Protein AF-A0A3D5M4A7-F1 (afdb_monomer_lite)

Structure (mmCIF, N/CA/C/O backbone):
data_AF-A0A3D5M4A7-F1
#
_entry.id   AF-A0A3D5M4A7-F1
#
loop_
_atom_site.group_PDB
_atom_site.id
_atom_site.type_symbol
_atom_site.label_atom_id
_atom_site.label_alt_id
_atom_site.label_comp_id
_atom_site.label_asym_id
_atom_site.label_entity_id
_atom_site.label_seq_id
_atom_site.pdbx_PDB_ins_code
_atom_site.Cartn_x
_atom_site.Cartn_y
_atom_site.Cartn_z
_atom_site.occupancy
_atom_site.B_iso_or_equiv
_atom_site.auth_seq_id
_atom_site.auth_comp_id
_atom_site.auth_asym_id
_atom_site.auth_atom_id
_atom_site.pdbx_PDB_model_num
ATOM 1 N N . GLU A 1 1 ? -25.326 27.721 48.944 1.00 37.56 1 GLU A N 1
ATOM 2 C CA . GLU A 1 1 ? -26.043 28.282 47.788 1.00 37.56 1 GLU A CA 1
ATOM 3 C C . GLU A 1 1 ? -24.970 28.995 46.994 1.00 37.56 1 GLU A C 1
ATOM 5 O O . GLU A 1 1 ? -24.359 29.902 47.543 1.00 37.56 1 GLU A O 1
ATOM 10 N N . GLU A 1 2 ? -24.363 28.229 46.087 1.00 41.62 2 GLU A N 1
ATOM 11 C CA . GLU A 1 2 ? -24.514 28.377 44.617 1.00 41.62 2 GLU A CA 1
ATOM 12 C C . GLU A 1 2 ? -23.327 29.241 44.134 1.00 41.62 2 GLU A C 1
ATOM 14 O O . GLU A 1 2 ? -22.950 30.191 44.806 1.00 41.62 2 GLU A O 1
ATOM 19 N N . ASP A 1 3 ? -22.534 28.892 43.127 1.00 37.53 3 ASP A N 1
ATOM 20 C CA . ASP A 1 3 ? -22.843 28.183 41.893 1.00 37.53 3 ASP A CA 1
ATOM 21 C C . ASP A 1 3 ? -21.655 27.339 41.417 1.00 37.53 3 ASP A C 1
ATOM 23 O O . ASP A 1 3 ? -20.496 27.758 41.489 1.00 37.53 3 ASP A O 1
ATOM 27 N N . GLY A 1 4 ? -21.972 26.154 40.895 1.00 37.75 4 GLY A N 1
ATOM 28 C CA . GLY A 1 4 ? -21.117 25.428 39.967 1.00 37.75 4 GLY A CA 1
ATOM 29 C C . GLY A 1 4 ? -21.407 25.906 38.546 1.00 37.75 4 GLY A C 1
ATOM 30 O O . GLY A 1 4 ? -22.565 26.032 38.156 1.00 37.75 4 GLY A O 1
ATOM 31 N N . HIS A 1 5 ? -20.360 26.181 37.778 1.00 38.72 5 HIS A N 1
ATOM 32 C CA . HIS A 1 5 ? -20.442 26.220 36.323 1.00 38.72 5 HIS A CA 1
ATOM 33 C C . HIS A 1 5 ? -19.870 24.907 35.803 1.00 38.72 5 HIS A C 1
ATOM 35 O O . HIS A 1 5 ? -18.670 24.655 35.907 1.00 38.72 5 HIS A O 1
ATOM 41 N N . GLU A 1 6 ? -20.771 24.061 35.317 1.00 40.69 6 GLU A N 1
ATOM 42 C CA . GLU A 1 6 ? -20.466 22.971 34.402 1.00 40.69 6 GLU A CA 1
ATOM 43 C C . GLU A 1 6 ? -20.367 23.600 33.005 1.00 40.69 6 GLU A C 1
ATOM 45 O O . GLU A 1 6 ? -21.324 24.200 32.517 1.00 40.69 6 GLU A O 1
ATOM 50 N N . GLU A 1 7 ? -19.179 23.552 32.403 1.00 38.84 7 GLU A N 1
ATOM 51 C CA . GLU A 1 7 ? -19.000 23.829 30.978 1.00 38.84 7 GLU A CA 1
ATOM 52 C C . GLU A 1 7 ? -19.346 22.545 30.218 1.00 38.84 7 GLU A C 1
ATOM 54 O O . GLU A 1 7 ? -18.567 21.590 30.202 1.00 38.84 7 GLU A O 1
ATOM 59 N N . ASP A 1 8 ? -20.541 22.521 29.627 1.00 39.53 8 ASP A N 1
ATOM 60 C CA . ASP A 1 8 ? -20.938 21.534 28.626 1.00 39.53 8 ASP A CA 1
ATOM 61 C C . ASP A 1 8 ? -20.082 21.732 27.366 1.00 39.53 8 ASP A C 1
ATOM 63 O O . ASP A 1 8 ? -20.161 22.751 26.676 1.00 39.53 8 ASP A O 1
ATOM 67 N N . GLY A 1 9 ? -19.238 20.742 27.075 1.00 35.94 9 GLY A N 1
ATOM 68 C CA . GLY A 1 9 ? -18.542 20.617 25.801 1.00 35.94 9 GLY A CA 1
ATOM 69 C C . GLY A 1 9 ? -19.512 20.120 24.737 1.00 35.94 9 GLY A C 1
ATOM 70 O O . GLY A 1 9 ? -19.837 18.935 24.703 1.00 35.94 9 GLY A O 1
ATOM 71 N N . HIS A 1 10 ? -19.971 21.025 23.878 1.00 36.12 10 HIS A N 1
ATOM 72 C CA . HIS A 1 10 ? -20.647 20.666 22.638 1.00 36.12 10 HIS A CA 1
ATOM 73 C C . HIS A 1 10 ? -19.634 20.014 21.685 1.00 36.12 10 HIS A C 1
ATOM 75 O O . HIS A 1 10 ? -18.744 20.683 21.163 1.00 36.12 10 HIS A O 1
ATOM 81 N N . GLU A 1 11 ? -19.763 18.705 21.469 1.00 43.06 11 GLU A N 1
ATOM 82 C CA . GLU A 1 11 ? -19.327 18.076 20.222 1.00 43.06 11 GLU A CA 1
ATOM 83 C C . GLU A 1 11 ? -20.249 18.630 19.122 1.00 43.06 11 GLU A C 1
ATOM 85 O O . GLU A 1 11 ? -21.454 18.376 19.122 1.00 43.06 11 GLU A O 1
ATOM 90 N N . GLU A 1 12 ? -19.715 19.501 18.263 1.00 44.97 12 GLU A N 1
ATOM 91 C CA . GLU A 1 12 ? -20.423 20.024 17.092 1.00 44.97 12 GLU A CA 1
ATOM 92 C C . GLU A 1 12 ? -20.557 18.894 16.062 1.00 44.97 12 GLU A C 1
ATOM 94 O O . GLU A 1 12 ? -19.647 18.637 15.276 1.00 44.97 12 GLU A O 1
ATOM 99 N N . ASP A 1 13 ? -21.693 18.199 16.085 1.00 46.28 13 ASP A N 1
ATOM 100 C CA . ASP A 1 13 ? -22.158 17.407 14.949 1.00 46.28 13 ASP A CA 1
ATOM 101 C C . ASP A 1 13 ? -22.428 18.384 13.781 1.00 46.28 13 ASP A C 1
ATOM 103 O O . ASP A 1 13 ? -23.477 19.030 13.739 1.00 46.28 13 ASP A O 1
ATOM 107 N N . GLU A 1 14 ? -21.459 18.562 12.871 1.00 53.19 14 GLU A N 1
ATOM 108 C CA . GLU A 1 14 ? -21.618 19.392 11.663 1.00 53.19 14 GLU A CA 1
ATOM 109 C C . GLU A 1 14 ? -22.831 18.897 10.845 1.00 53.19 14 GLU A C 1
ATOM 111 O O . GLU A 1 14 ? -22.939 17.711 10.515 1.00 53.19 14 GLU A O 1
ATOM 116 N N . GLU A 1 15 ? -23.776 19.796 10.534 1.00 58.91 15 GLU A N 1
ATOM 117 C CA . GLU A 1 15 ? -24.990 19.433 9.795 1.00 58.91 15 GLU A CA 1
ATOM 118 C C . GLU A 1 15 ? -24.645 18.933 8.371 1.00 58.91 15 GLU A C 1
ATOM 120 O O . GLU A 1 15 ? -23.786 19.520 7.708 1.00 58.91 15 GLU A O 1
ATOM 125 N N . PRO A 1 16 ? -25.334 17.895 7.848 1.00 55.53 16 PRO A N 1
ATOM 126 C CA . PRO A 1 16 ? -25.063 17.318 6.523 1.00 55.53 16 PRO A CA 1
ATOM 127 C C . PRO A 1 16 ? -25.040 18.331 5.364 1.00 55.53 16 PRO A C 1
ATOM 129 O O . PRO A 1 16 ? -24.289 18.147 4.406 1.00 55.53 16 PRO A O 1
ATOM 132 N N . ASP A 1 17 ? -25.824 19.409 5.471 1.00 61.12 17 ASP A N 1
ATOM 133 C CA . ASP A 1 17 ? -25.910 20.480 4.470 1.00 61.12 17 ASP A CA 1
ATOM 134 C C . ASP A 1 17 ? -24.595 21.284 4.340 1.00 61.12 17 ASP A C 1
ATOM 136 O O . ASP A 1 17 ? -24.272 21.760 3.248 1.00 61.12 17 ASP A O 1
ATOM 140 N N . ASP A 1 18 ? -23.794 21.405 5.408 1.00 77.81 18 ASP A N 1
ATOM 141 C CA . ASP A 1 18 ? -22.512 22.134 5.375 1.00 77.81 18 ASP A CA 1
ATOM 142 C C . ASP A 1 18 ? -21.438 21.355 4.597 1.00 77.81 18 ASP A C 1
ATOM 144 O O . ASP A 1 18 ? -20.644 21.929 3.848 1.00 77.81 18 ASP A O 1
ATOM 148 N N . LEU A 1 19 ? -21.451 20.022 4.693 1.00 80.69 19 LEU A N 1
ATOM 149 C CA . LEU A 1 19 ? -20.473 19.157 4.026 1.00 80.69 19 LEU A CA 1
ATOM 150 C C . LEU A 1 19 ? -20.755 18.977 2.526 1.00 80.69 19 LEU A C 1
ATOM 152 O O . LEU A 1 19 ? -19.813 18.909 1.731 1.00 80.69 19 LEU A O 1
ATOM 156 N N . GLU A 1 20 ? -22.027 18.948 2.113 1.00 85.31 20 GLU A N 1
ATOM 157 C CA . GLU A 1 20 ? -22.394 18.973 0.689 1.00 85.31 20 GLU A CA 1
ATOM 158 C C . GLU A 1 20 ? -22.039 20.314 0.029 1.00 85.31 20 GLU A C 1
ATOM 160 O O . GLU A 1 20 ? -21.543 20.339 -1.107 1.00 85.31 20 GLU A O 1
ATOM 165 N N . SER A 1 21 ? -22.239 21.423 0.752 1.00 87.62 21 SER A N 1
ATOM 166 C CA . SER A 1 21 ? -21.824 22.757 0.311 1.00 87.62 21 SER A CA 1
ATOM 167 C C . SER A 1 21 ? -20.301 22.863 0.203 1.00 87.62 21 SER A C 1
ATOM 169 O O . SER A 1 21 ? -19.782 23.262 -0.841 1.00 87.62 21 SER A O 1
ATOM 171 N N . LEU A 1 22 ? -19.563 22.395 1.219 1.00 91.56 22 LEU A N 1
ATOM 172 C CA . LEU A 1 22 ? -18.100 22.317 1.190 1.00 91.56 22 LEU A CA 1
ATOM 173 C C . LEU A 1 22 ? -17.606 21.585 -0.063 1.00 91.56 22 LEU A C 1
ATOM 175 O O . LEU A 1 22 ? -16.688 22.061 -0.739 1.00 91.56 22 LEU A O 1
ATOM 179 N N . PHE A 1 23 ? -18.221 20.449 -0.404 1.00 94.19 23 PHE A N 1
ATOM 180 C CA . PHE A 1 23 ? -17.845 19.738 -1.616 1.00 94.19 23 PHE A CA 1
ATOM 181 C C . PHE A 1 23 ? -18.126 20.566 -2.875 1.00 94.19 23 PHE A C 1
ATOM 183 O O . PHE A 1 23 ? -17.228 20.777 -3.691 1.00 94.19 23 PHE A O 1
ATOM 190 N N . SER A 1 24 ? -19.362 21.031 -3.036 1.00 91.38 24 SER A N 1
ATOM 191 C CA . SER A 1 24 ? -19.834 21.660 -4.274 1.00 91.38 24 SER A CA 1
ATOM 192 C C . SER A 1 24 ? -19.152 23.000 -4.551 1.00 91.38 24 SER A C 1
ATOM 194 O O . SER A 1 24 ? -18.798 23.292 -5.692 1.00 91.38 24 SER A O 1
ATOM 196 N N . GLU A 1 25 ? -18.938 23.805 -3.511 1.00 91.94 25 GLU A N 1
ATOM 197 C CA . GLU A 1 25 ? -18.416 25.166 -3.635 1.00 91.94 25 GLU A CA 1
ATOM 198 C C . GLU A 1 25 ? -16.888 25.230 -3.600 1.00 91.94 25 GLU A C 1
ATOM 200 O O . GLU A 1 25 ? -16.304 26.133 -4.200 1.00 91.94 25 GLU A O 1
ATOM 205 N N . GLN A 1 26 ? -16.226 24.297 -2.905 1.00 94.62 26 GLN A N 1
ATOM 206 C CA . GLN A 1 26 ? -14.787 24.396 -2.638 1.00 94.62 26 GLN A CA 1
ATOM 207 C C . GLN A 1 26 ? -13.992 23.195 -3.156 1.00 94.62 26 GLN A C 1
ATOM 209 O O . GLN A 1 26 ? -12.969 23.387 -3.811 1.00 94.62 26 GLN A O 1
ATOM 214 N N . ILE A 1 27 ? -14.445 21.959 -2.934 1.00 96.88 27 ILE A N 1
ATOM 215 C CA . ILE A 1 27 ? -13.686 20.766 -3.354 1.00 96.88 27 ILE A CA 1
ATOM 216 C C . ILE A 1 27 ? -13.815 20.494 -4.851 1.00 96.88 27 ILE A C 1
ATOM 218 O O . ILE A 1 27 ? -12.810 20.235 -5.513 1.00 96.88 27 ILE A O 1
ATOM 222 N N . TYR A 1 28 ? -15.027 20.547 -5.405 1.00 95.38 28 TYR A N 1
ATOM 223 C CA . TYR A 1 28 ? -15.264 20.237 -6.812 1.00 95.38 28 TYR A CA 1
ATOM 224 C C . TYR A 1 28 ? -14.471 21.161 -7.753 1.00 95.38 28 TYR A C 1
ATOM 226 O O . TYR A 1 28 ? -13.771 20.631 -8.619 1.00 95.38 28 TYR A O 1
ATOM 234 N N . PRO A 1 29 ? -14.454 22.501 -7.566 1.00 95.12 29 PRO A N 1
ATOM 235 C CA . PRO A 1 29 ? -13.624 23.377 -8.393 1.00 95.12 29 PRO A CA 1
ATOM 236 C C . PRO A 1 29 ? -12.127 23.052 -8.306 1.00 95.12 29 PRO A C 1
ATOM 238 O O . PRO A 1 29 ? -11.418 23.138 -9.309 1.00 95.12 29 PRO A O 1
ATOM 241 N N . LEU A 1 30 ? -11.632 22.636 -7.133 1.00 96.19 30 LEU A N 1
ATOM 242 C CA . LEU A 1 30 ? -10.236 22.224 -6.962 1.00 96.19 30 LEU A CA 1
ATOM 243 C C . LEU A 1 30 ? -9.936 20.907 -7.684 1.00 96.19 30 LEU A C 1
ATOM 245 O O . LEU A 1 30 ? -8.923 20.811 -8.378 1.00 96.19 30 LEU A O 1
ATOM 249 N N . LEU A 1 31 ? -10.814 19.909 -7.566 1.00 95.81 31 LEU A N 1
ATOM 250 C CA . LEU A 1 31 ? -10.699 18.643 -8.294 1.00 95.81 31 LEU A CA 1
ATOM 251 C C . LEU A 1 31 ? -10.719 18.868 -9.813 1.00 95.81 31 LEU A C 1
ATOM 253 O O . LEU A 1 31 ? -9.890 18.306 -10.535 1.00 95.81 31 LEU A O 1
ATOM 257 N N . GLU A 1 32 ? -11.613 19.728 -10.297 1.00 94.25 32 GLU A N 1
ATOM 258 C CA . GLU A 1 32 ? -11.704 20.075 -11.713 1.00 94.25 32 GLU A CA 1
ATOM 259 C C . GLU A 1 32 ? -10.430 20.755 -12.212 1.00 94.25 32 GLU A C 1
ATOM 261 O O . GLU A 1 32 ? -9.841 20.327 -13.209 1.00 94.25 32 GLU A O 1
ATOM 266 N N . LEU A 1 33 ? -9.959 21.763 -11.479 1.00 93.12 33 LEU A N 1
ATOM 267 C CA . LEU A 1 33 ? -8.803 22.560 -11.865 1.00 93.12 33 LEU A CA 1
ATOM 268 C C . LEU A 1 33 ? -7.481 21.787 -11.772 1.00 93.12 33 LEU A C 1
ATOM 270 O O . LEU A 1 33 ? -6.598 21.981 -12.607 1.00 93.12 33 LEU A O 1
ATOM 274 N N . LYS A 1 34 ? -7.309 20.949 -10.742 1.00 94.56 34 LYS A N 1
ATOM 275 C CA . LYS A 1 34 ? -6.013 20.342 -10.395 1.00 94.56 34 LYS A CA 1
ATOM 276 C C . LYS A 1 34 ? -5.920 18.855 -10.734 1.00 94.56 34 LYS A C 1
ATOM 278 O O . LYS A 1 34 ? -4.812 18.347 -10.901 1.00 94.56 34 LYS A O 1
ATOM 283 N N . CYS A 1 35 ? -7.039 18.138 -10.842 1.00 94.81 35 CYS A N 1
ATOM 284 C CA . CYS A 1 35 ? -7.029 16.674 -10.922 1.00 94.81 35 CYS A CA 1
ATOM 285 C C . CYS A 1 35 ? -7.598 16.116 -12.236 1.00 94.81 35 CYS A C 1
ATOM 287 O O . CYS A 1 35 ? -7.056 15.139 -12.765 1.00 94.81 35 CYS A O 1
ATOM 289 N N . PHE A 1 36 ? -8.661 16.705 -12.797 1.00 93.81 36 PHE A N 1
ATOM 290 C CA . PHE A 1 36 ? -9.408 16.085 -13.907 1.00 93.81 36 PHE A CA 1
ATOM 291 C C . PHE A 1 36 ? -8.642 16.011 -15.229 1.00 93.81 36 PHE A C 1
ATOM 293 O O . PHE A 1 36 ? -8.925 15.132 -16.045 1.00 93.81 36 PHE A O 1
ATOM 300 N N . GLU A 1 37 ? -7.620 16.847 -15.435 1.00 91.56 37 GLU A N 1
ATOM 301 C CA . GLU A 1 37 ? -6.767 16.743 -16.624 1.00 91.56 37 GLU A CA 1
ATOM 302 C C . GLU A 1 37 ? -6.130 15.344 -16.749 1.00 91.56 37 GLU A C 1
ATOM 304 O O . GLU A 1 37 ? -5.982 14.817 -17.854 1.00 91.56 37 GLU A O 1
ATOM 309 N N . CYS A 1 38 ? -5.775 14.717 -15.619 1.00 91.62 38 CYS A N 1
ATOM 310 C CA . CYS A 1 38 ? -5.154 13.390 -15.575 1.00 91.62 38 CYS A CA 1
ATOM 311 C C . CYS A 1 38 ? -6.039 12.279 -14.993 1.00 91.62 38 CYS A C 1
ATOM 313 O O . CYS A 1 38 ? -5.759 11.110 -15.281 1.00 91.62 38 CYS A O 1
ATOM 315 N N . HIS A 1 39 ? -7.056 12.629 -14.202 1.00 93.69 39 HIS A N 1
ATOM 316 C CA . HIS A 1 39 ? -7.939 11.707 -13.477 1.00 93.69 39 HIS A CA 1
ATOM 317 C C . HIS A 1 39 ? -9.432 12.002 -13.702 1.00 93.69 39 HIS A C 1
ATOM 319 O O . HIS A 1 39 ? -10.249 11.744 -12.823 1.00 93.69 39 HIS A O 1
ATOM 325 N N . GLY A 1 40 ? -9.794 12.577 -14.847 1.00 88.44 40 GLY A N 1
ATOM 326 C CA . GLY A 1 40 ? -11.178 12.844 -15.247 1.00 88.44 40 GLY A CA 1
ATOM 327 C C . GLY A 1 40 ? -11.689 11.864 -16.306 1.00 88.44 40 GLY A C 1
ATOM 328 O O . GLY A 1 40 ? -11.055 10.856 -16.625 1.00 88.44 40 GLY A O 1
ATOM 329 N N . GLU A 1 41 ? -12.828 12.174 -16.922 1.00 89.75 41 GLU A N 1
ATOM 330 C CA . GLU A 1 41 ? -13.438 11.336 -17.963 1.00 89.75 41 GLU A CA 1
ATOM 331 C C . GLU A 1 41 ? -12.468 10.996 -19.111 1.00 89.75 41 GLU A C 1
ATOM 333 O O . GLU A 1 41 ? -12.332 9.831 -19.500 1.00 89.75 41 GLU A O 1
ATOM 338 N N . LYS A 1 42 ? -11.757 12.012 -19.617 1.00 85.94 42 LYS A N 1
ATOM 339 C CA . LYS A 1 42 ? -10.906 11.923 -20.815 1.00 85.94 42 LYS A CA 1
ATOM 340 C C . LYS A 1 42 ? -9.588 11.186 -20.582 1.00 85.94 42 LYS A C 1
ATOM 342 O O . LYS A 1 42 ? -9.014 10.655 -21.531 1.00 85.94 42 LYS A O 1
ATOM 347 N N . LYS A 1 43 ? -9.077 11.177 -19.349 1.00 84.50 43 LYS A N 1
ATOM 348 C CA . LYS A 1 43 ? -7.771 10.605 -19.012 1.00 84.50 43 LYS A CA 1
ATOM 349 C C . LYS A 1 43 ? -7.815 10.019 -17.613 1.00 84.50 43 LYS A C 1
ATOM 351 O O . LYS A 1 43 ? -8.210 10.689 -16.673 1.00 84.50 43 LYS A O 1
ATOM 356 N N . GLN A 1 44 ? -7.383 8.767 -17.501 1.00 87.25 44 GLN A N 1
ATOM 357 C CA . GLN A 1 44 ? -7.478 7.974 -16.277 1.00 87.25 44 GLN A CA 1
ATOM 358 C C . GLN A 1 44 ? -6.096 7.421 -15.932 1.00 87.25 44 GLN A C 1
ATOM 360 O O . GLN A 1 44 ? -5.859 6.212 -15.997 1.00 87.25 44 GLN A O 1
ATOM 365 N N . LYS A 1 45 ? -5.135 8.309 -15.639 1.00 79.31 45 LYS A N 1
ATOM 366 C CA . LYS A 1 45 ? -3.788 7.886 -15.227 1.00 79.31 45 LYS A CA 1
ATOM 367 C C . LYS A 1 45 ? -3.891 6.976 -14.000 1.00 79.31 45 LYS A C 1
ATOM 369 O O . LYS A 1 45 ? -4.666 7.247 -13.083 1.00 79.31 45 LYS A O 1
ATOM 374 N N . GLY A 1 46 ? -3.162 5.859 -14.020 1.00 77.19 46 GLY A N 1
ATOM 375 C CA . GLY A 1 46 ? -3.257 4.821 -12.987 1.00 77.19 46 GLY A CA 1
ATOM 376 C C . GLY A 1 46 ? -4.648 4.180 -12.863 1.00 77.19 46 GLY A C 1
ATOM 377 O O . GLY A 1 46 ? -4.961 3.598 -11.828 1.00 77.19 46 GLY A O 1
ATOM 378 N N . GLY A 1 47 ? -5.528 4.330 -13.860 1.00 81.25 47 GLY A N 1
ATOM 379 C CA . GLY A 1 47 ? -6.920 3.874 -13.796 1.00 81.25 47 GLY A CA 1
ATOM 380 C C . GLY A 1 47 ? -7.760 4.595 -12.736 1.00 81.25 47 GLY A C 1
ATOM 381 O O . GLY A 1 47 ? -8.718 4.017 -12.227 1.00 81.25 47 GLY A O 1
ATOM 382 N N . LEU A 1 48 ? -7.370 5.803 -12.310 1.00 87.69 48 LEU A N 1
ATOM 383 C CA . LEU A 1 48 ? -8.094 6.607 -11.320 1.00 87.69 48 LEU A CA 1
ATOM 384 C C . LEU A 1 48 ? -9.021 7.627 -11.997 1.00 87.69 48 LEU A C 1
ATOM 386 O O . LEU A 1 48 ? -8.620 8.293 -12.952 1.00 87.69 48 LEU A O 1
ATOM 390 N N . ARG A 1 49 ? -10.237 7.743 -11.453 1.00 91.25 49 ARG A N 1
ATOM 391 C CA . ARG A 1 49 ? -11.272 8.727 -11.785 1.00 91.25 49 ARG A CA 1
ATOM 392 C C . ARG A 1 49 ? -11.651 9.475 -10.504 1.00 91.25 49 ARG A C 1
ATOM 394 O O . ARG A 1 49 ? -12.031 8.823 -9.535 1.00 91.25 49 ARG A O 1
ATOM 401 N N . LEU A 1 50 ? -11.513 10.797 -10.505 1.00 94.25 50 LEU A N 1
ATOM 402 C CA . LEU A 1 50 ? -11.801 11.696 -9.377 1.00 94.25 50 LEU A CA 1
ATOM 403 C C . LEU A 1 50 ? -13.028 12.586 -9.617 1.00 94.25 50 LEU A C 1
ATOM 405 O O . LEU A 1 50 ? -13.507 13.227 -8.694 1.00 94.25 50 LEU A O 1
ATOM 409 N N . ASP A 1 51 ? -13.554 12.599 -10.837 1.00 91.38 51 ASP A N 1
ATOM 410 C CA . ASP A 1 51 ? -14.781 13.292 -11.252 1.00 91.38 51 ASP A CA 1
ATOM 411 C C . ASP A 1 51 ? -16.064 12.535 -10.884 1.00 91.38 51 ASP A C 1
ATOM 413 O O . ASP A 1 51 ? -17.162 13.048 -11.061 1.00 91.38 51 ASP A O 1
ATOM 417 N N . LEU A 1 52 ? -15.939 11.313 -10.359 1.00 91.31 52 LEU A N 1
ATOM 418 C CA . LEU A 1 52 ? -17.060 10.488 -9.921 1.00 91.31 52 LEU A CA 1
ATOM 419 C C . LEU A 1 52 ? -16.794 9.929 -8.520 1.00 91.31 52 LEU A C 1
ATOM 421 O O . LEU A 1 52 ? -15.740 9.337 -8.278 1.00 91.31 52 LEU A O 1
ATOM 425 N N . ALA A 1 53 ? -17.799 10.001 -7.642 1.00 90.69 53 ALA A N 1
ATOM 426 C CA . ALA A 1 53 ? -17.700 9.538 -6.257 1.00 90.69 53 ALA A CA 1
ATOM 427 C C . ALA A 1 53 ? -17.330 8.048 -6.141 1.00 90.69 53 ALA A C 1
ATOM 429 O O . ALA A 1 53 ? -16.354 7.677 -5.487 1.00 90.69 53 ALA A O 1
ATOM 430 N N . LYS A 1 54 ? -18.085 7.166 -6.820 1.00 88.56 54 LYS A N 1
ATOM 431 C CA . LYS A 1 54 ? -17.903 5.704 -6.708 1.00 88.56 54 LYS A CA 1
ATOM 432 C C . LYS A 1 54 ? -16.501 5.242 -7.144 1.00 88.56 54 LYS A C 1
ATOM 434 O O . LYS A 1 54 ? -15.906 4.457 -6.413 1.00 88.56 54 LYS A O 1
ATOM 439 N N . PRO A 1 55 ? -15.948 5.672 -8.297 1.00 87.56 55 PRO A N 1
ATOM 440 C CA . PRO A 1 55 ? -14.570 5.354 -8.672 1.00 87.56 55 PRO A CA 1
ATOM 441 C C . PRO A 1 55 ? -13.500 5.972 -7.764 1.00 87.56 55 PRO A C 1
ATOM 443 O O . PRO A 1 55 ? -12.484 5.317 -7.529 1.00 87.56 55 PRO A O 1
ATOM 446 N N . ALA A 1 56 ? -13.717 7.189 -7.252 1.00 90.69 56 ALA A N 1
ATOM 447 C CA . ALA A 1 56 ? -12.767 7.871 -6.371 1.00 90.69 56 ALA A CA 1
ATOM 448 C C . ALA A 1 56 ? -12.624 7.170 -5.006 1.00 90.69 56 ALA A C 1
ATOM 450 O O . ALA A 1 56 ? -11.531 7.123 -4.444 1.00 90.69 56 ALA A O 1
ATOM 451 N N . MET A 1 57 ? -13.709 6.565 -4.513 1.00 92.06 57 MET A N 1
ATOM 452 C CA . MET A 1 57 ? -13.753 5.785 -3.266 1.00 92.06 57 MET A CA 1
ATOM 453 C C . MET A 1 57 ? -13.728 4.268 -3.492 1.00 92.06 57 MET A C 1
ATOM 455 O O . MET A 1 57 ? -14.020 3.488 -2.584 1.00 92.06 57 MET A O 1
ATOM 459 N N . ALA A 1 58 ? -13.439 3.817 -4.715 1.00 85.94 58 ALA A N 1
ATOM 460 C CA . ALA A 1 58 ? -13.383 2.393 -5.000 1.00 85.94 58 ALA A CA 1
ATOM 461 C C . ALA A 1 58 ? -12.260 1.733 -4.191 1.00 85.94 58 ALA A C 1
ATOM 463 O O . ALA A 1 58 ? -11.185 2.308 -4.010 1.00 85.94 58 ALA A O 1
ATOM 464 N N . ASP A 1 59 ? -12.482 0.486 -3.766 1.00 79.69 59 ASP A N 1
ATOM 465 C CA . ASP A 1 59 ? -11.412 -0.295 -3.154 1.00 79.69 59 ASP A CA 1
ATOM 466 C C . ASP A 1 59 ? -10.294 -0.529 -4.178 1.00 79.69 59 ASP A C 1
ATOM 468 O O . ASP A 1 59 ? -10.481 -1.147 -5.236 1.00 79.69 59 ASP A O 1
ATOM 472 N N . ARG A 1 60 ? -9.125 0.010 -3.848 1.00 83.56 60 ARG A N 1
ATOM 473 C CA . ARG A 1 60 ? -7.907 0.007 -4.651 1.00 83.56 60 ARG A CA 1
ATOM 474 C C . ARG A 1 60 ? -6.762 -0.466 -3.772 1.00 83.56 60 ARG A C 1
ATOM 476 O O . ARG A 1 60 ? -6.874 -0.541 -2.553 1.00 83.56 60 ARG A O 1
ATOM 483 N N . GLU A 1 61 ? -5.650 -0.795 -4.412 1.00 73.62 61 GLU A N 1
ATOM 484 C CA . GLU A 1 61 ? -4.427 -1.197 -3.715 1.00 73.62 61 GLU A CA 1
ATOM 485 C C . GLU A 1 61 ? -3.994 -0.175 -2.661 1.00 73.62 61 GLU A C 1
ATOM 487 O O . GLU A 1 61 ? -3.725 -0.550 -1.522 1.00 73.62 61 GLU A O 1
ATOM 492 N N . PHE A 1 62 ? -4.019 1.100 -3.053 1.00 80.12 62 PHE A N 1
ATOM 493 C CA . PHE A 1 62 ? -3.913 2.263 -2.183 1.00 80.12 62 PHE A CA 1
ATOM 494 C C . PHE A 1 62 ? -5.230 3.030 -2.318 1.00 80.12 62 PHE A C 1
ATOM 496 O O . PHE A 1 62 ? -5.499 3.571 -3.400 1.00 80.12 62 PHE A O 1
ATOM 503 N N . PRO A 1 63 ? -6.099 2.999 -1.293 1.00 87.06 63 PRO A N 1
ATOM 504 C CA . PRO A 1 63 ? -7.366 3.713 -1.326 1.00 87.06 63 PRO A CA 1
ATOM 505 C C . PRO A 1 63 ? -7.143 5.205 -1.577 1.00 87.06 63 PRO A C 1
ATOM 507 O O . PRO A 1 63 ? -6.408 5.869 -0.847 1.00 87.06 63 PRO A O 1
ATOM 510 N N . THR A 1 64 ? -7.754 5.730 -2.640 1.00 92.56 64 THR A N 1
ATOM 511 C CA . THR A 1 64 ? -7.562 7.134 -3.021 1.00 92.56 64 THR A CA 1
ATOM 512 C C . THR A 1 64 ? -8.226 8.069 -2.023 1.00 92.56 64 THR A C 1
ATOM 514 O O . THR A 1 64 ? -7.577 8.992 -1.538 1.00 92.56 64 THR A O 1
ATOM 517 N N . ILE A 1 65 ? -9.483 7.788 -1.688 1.00 94.25 65 ILE A N 1
ATOM 518 C CA . ILE A 1 65 ? -10.250 8.482 -0.658 1.00 94.25 65 ILE A CA 1
ATOM 519 C C . ILE A 1 65 ? -10.827 7.422 0.276 1.00 94.25 65 ILE A C 1
ATOM 521 O O . ILE A 1 65 ? -11.521 6.509 -0.176 1.00 94.25 65 ILE A O 1
ATOM 525 N N . ILE A 1 66 ? -10.534 7.549 1.567 1.00 90.81 66 ILE A N 1
ATOM 526 C CA . ILE A 1 66 ? -11.140 6.780 2.651 1.00 90.81 66 ILE A CA 1
ATOM 527 C C . ILE A 1 66 ? -12.076 7.740 3.393 1.00 90.81 66 ILE A C 1
ATOM 529 O O . ILE A 1 66 ? -11.591 8.607 4.119 1.00 90.81 66 ILE A O 1
ATOM 533 N N . PRO A 1 67 ? -13.403 7.632 3.200 1.00 92.31 67 PRO A N 1
ATOM 534 C CA . PRO A 1 67 ? -14.371 8.428 3.947 1.00 92.31 67 PRO A CA 1
ATOM 535 C C . PRO A 1 67 ? -14.121 8.370 5.458 1.00 92.31 67 PRO A C 1
ATOM 537 O O . PRO A 1 67 ? -14.049 7.283 6.032 1.00 92.31 67 PRO A O 1
ATOM 540 N N . GLY A 1 68 ? -13.994 9.538 6.086 1.00 90.81 68 GLY A N 1
ATOM 541 C CA . GLY A 1 68 ? -13.711 9.698 7.512 1.00 90.81 68 GLY A CA 1
ATOM 542 C C . GLY A 1 68 ? -12.227 9.646 7.882 1.00 90.81 68 GLY A C 1
ATOM 543 O O . GLY A 1 68 ? -11.906 9.571 9.065 1.00 90.81 68 GLY A O 1
ATOM 544 N N . ASP A 1 69 ? -11.320 9.605 6.900 1.00 87.44 69 ASP A N 1
ATOM 545 C CA . ASP A 1 69 ? -9.906 9.332 7.152 1.00 87.44 69 ASP A CA 1
ATOM 546 C C . ASP A 1 69 ? -8.972 9.947 6.097 1.00 87.44 69 ASP A C 1
ATOM 548 O O . ASP A 1 69 ? -8.420 9.288 5.204 1.00 87.44 69 ASP A O 1
ATOM 552 N N . ALA A 1 70 ? -8.751 11.253 6.232 1.00 89.19 70 ALA A N 1
ATOM 553 C CA . ALA A 1 70 ? -7.847 12.020 5.388 1.00 89.19 70 ALA A CA 1
ATOM 554 C C . ALA A 1 70 ? -6.408 11.496 5.476 1.00 89.19 70 ALA A C 1
ATOM 556 O O . ALA A 1 70 ? -5.726 11.357 4.464 1.00 89.19 70 ALA A O 1
ATOM 557 N N . SER A 1 71 ? -5.947 11.139 6.678 1.00 82.06 71 SER A N 1
ATOM 558 C CA . SER A 1 71 ? -4.564 10.685 6.896 1.00 82.06 71 SER A CA 1
ATOM 559 C C . SER A 1 71 ? -4.262 9.327 6.251 1.00 82.06 71 SER A C 1
ATOM 561 O O . SER A 1 71 ? -3.108 9.045 5.924 1.00 82.06 71 SER A O 1
ATOM 563 N N . GLY A 1 72 ? -5.274 8.469 6.093 1.00 79.44 72 GLY A N 1
ATOM 564 C CA . GLY A 1 72 ? -5.174 7.195 5.380 1.00 79.44 72 GLY A CA 1
ATOM 565 C C . GLY A 1 72 ? -5.358 7.301 3.864 1.00 79.44 72 GLY A C 1
ATOM 566 O O . GLY A 1 72 ? -5.015 6.360 3.150 1.00 79.44 72 GLY A O 1
ATOM 567 N N . SER A 1 73 ? -5.868 8.428 3.366 1.00 89.81 73 SER A N 1
ATOM 568 C CA . SER A 1 73 ? -6.215 8.621 1.957 1.00 89.81 73 SER A CA 1
ATOM 569 C C . SER A 1 73 ? -4.990 8.944 1.098 1.00 89.81 73 SER A C 1
ATOM 571 O O . SER A 1 73 ? -4.266 9.907 1.358 1.00 89.81 73 SER A O 1
ATOM 573 N N . GLU A 1 74 ? -4.777 8.178 0.023 1.00 90.25 74 GLU A N 1
ATOM 574 C CA . GLU A 1 74 ? -3.671 8.416 -0.916 1.00 90.25 74 GLU A CA 1
ATOM 575 C C . GLU A 1 74 ? -3.768 9.805 -1.568 1.00 90.25 74 GLU A C 1
ATOM 577 O O . GLU A 1 74 ? -2.740 10.410 -1.860 1.00 90.25 74 GLU A O 1
ATOM 582 N N . LEU A 1 75 ? -4.979 10.353 -1.743 1.00 94.88 75 LEU A N 1
ATOM 583 C CA . LEU A 1 75 ? -5.172 11.713 -2.249 1.00 94.88 75 LEU A CA 1
ATOM 584 C C . LEU A 1 75 ? -4.418 12.748 -1.401 1.00 94.88 75 LEU A C 1
ATOM 586 O O . LEU A 1 75 ? -3.628 13.508 -1.951 1.00 94.88 75 LEU A O 1
ATOM 590 N N . ILE A 1 76 ? -4.621 12.737 -0.078 1.00 94.25 76 ILE A N 1
ATOM 591 C CA . ILE A 1 76 ? -3.992 13.689 0.852 1.00 94.25 76 ILE A CA 1
ATOM 592 C C . ILE A 1 76 ? -2.484 13.521 0.867 1.00 94.25 76 ILE A C 1
ATOM 594 O O . ILE A 1 76 ? -1.763 14.510 0.805 1.00 94.25 76 ILE A O 1
ATOM 598 N N . LEU A 1 77 ? -2.003 12.274 0.877 1.00 89.31 77 LEU A N 1
ATOM 599 C CA . LEU A 1 77 ? -0.571 12.015 0.791 1.00 89.31 77 LEU A CA 1
ATOM 600 C C . LEU A 1 77 ? 0.033 12.743 -0.413 1.00 89.31 77 LEU A C 1
ATOM 602 O O . LEU A 1 77 ? 1.013 13.461 -0.261 1.00 89.31 77 LEU A O 1
ATOM 606 N N . ARG A 1 78 ? -0.536 12.531 -1.602 1.00 91.44 78 ARG A N 1
ATOM 607 C CA . ARG A 1 78 ? 0.042 12.972 -2.875 1.00 91.44 78 ARG A CA 1
ATOM 608 C C . ARG A 1 78 ? 0.076 14.489 -3.018 1.00 91.44 78 ARG A C 1
ATOM 610 O O . ARG A 1 78 ? 1.036 15.003 -3.583 1.00 91.44 78 ARG A O 1
ATOM 617 N N . ILE A 1 79 ? -0.942 15.178 -2.503 1.00 94.81 79 ILE A N 1
ATOM 618 C CA . ILE A 1 79 ? -1.040 16.648 -2.524 1.00 94.81 79 ILE A CA 1
ATOM 619 C C . ILE A 1 79 ? -0.254 17.324 -1.387 1.00 94.81 79 ILE A C 1
ATOM 621 O O . ILE A 1 79 ? -0.212 18.545 -1.307 1.00 94.81 79 ILE A O 1
ATOM 625 N N . GLU A 1 80 ? 0.340 16.552 -0.472 1.00 91.00 80 GLU A N 1
ATOM 626 C CA . GLU A 1 80 ? 1.214 17.062 0.596 1.00 91.00 80 GLU A CA 1
ATOM 627 C C . GLU A 1 80 ? 2.705 16.837 0.299 1.00 91.00 80 GLU A C 1
ATOM 629 O O . GLU A 1 80 ? 3.568 17.312 1.044 1.00 91.00 80 GLU A O 1
ATOM 634 N N . LEU A 1 81 ? 3.035 16.108 -0.773 1.00 85.94 81 LEU A N 1
ATOM 635 C CA . LEU A 1 81 ? 4.423 15.821 -1.126 1.00 85.94 81 LEU A CA 1
ATOM 636 C C . LEU A 1 81 ? 5.168 17.093 -1.582 1.00 85.94 81 LEU A C 1
ATOM 638 O O . LEU A 1 81 ? 4.574 17.962 -2.217 1.00 85.94 81 LEU A O 1
ATOM 642 N N . PRO A 1 82 ? 6.477 17.217 -1.287 1.00 82.44 82 PRO A N 1
ATOM 643 C CA . PRO A 1 82 ? 7.294 18.340 -1.750 1.00 82.44 82 PRO A CA 1
ATOM 644 C C . PRO A 1 82 ? 7.299 18.520 -3.275 1.00 82.44 82 PRO A C 1
ATOM 646 O O . PRO A 1 82 ? 7.125 17.564 -4.026 1.00 82.44 82 PRO A O 1
ATOM 649 N N . ASP A 1 83 ? 7.597 19.736 -3.743 1.00 83.31 83 ASP A N 1
ATOM 650 C CA . ASP A 1 83 ? 7.627 20.055 -5.180 1.00 83.31 83 ASP A CA 1
ATOM 651 C C . ASP A 1 83 ? 8.654 19.237 -5.984 1.00 83.31 83 ASP A C 1
ATOM 653 O O . ASP A 1 83 ? 8.493 19.042 -7.189 1.00 83.31 83 ASP A O 1
ATOM 657 N N . ASP A 1 84 ? 9.720 18.762 -5.347 1.00 80.31 84 ASP A N 1
ATOM 658 C CA . ASP A 1 84 ? 10.749 17.931 -5.971 1.00 80.31 84 ASP A CA 1
ATOM 659 C C . ASP A 1 84 ? 10.462 16.424 -5.887 1.00 80.31 84 ASP A C 1
ATOM 661 O O . ASP A 1 84 ? 11.212 15.630 -6.461 1.00 80.31 84 ASP A O 1
ATOM 665 N N . ASP A 1 85 ? 9.376 16.030 -5.220 1.00 82.12 85 ASP A N 1
ATOM 666 C CA . ASP A 1 85 ? 8.926 14.646 -5.135 1.00 82.12 85 ASP A CA 1
ATOM 667 C C . ASP A 1 85 ? 8.201 14.252 -6.434 1.00 82.12 85 ASP A C 1
ATOM 669 O O . ASP A 1 85 ? 7.358 14.978 -6.967 1.00 82.12 85 ASP A O 1
ATOM 673 N N . GLU A 1 86 ? 8.563 13.099 -6.986 1.00 79.12 86 GLU A N 1
ATOM 674 C CA . GLU A 1 86 ? 8.034 12.621 -8.264 1.00 79.12 86 GLU A CA 1
ATOM 675 C C . GLU A 1 86 ? 6.609 12.078 -8.172 1.00 79.12 86 GLU A C 1
ATOM 677 O O . GLU A 1 86 ? 5.892 12.044 -9.174 1.00 79.12 86 GLU A O 1
ATOM 682 N N . ASP A 1 87 ? 6.211 11.649 -6.975 1.00 81.50 87 ASP A N 1
ATOM 683 C CA . ASP A 1 87 ? 4.882 11.131 -6.703 1.00 81.50 87 ASP A CA 1
ATOM 684 C C . ASP A 1 87 ? 3.902 12.256 -6.367 1.00 81.50 87 ASP A C 1
ATOM 686 O O . ASP A 1 87 ? 2.703 11.982 -6.235 1.00 81.50 87 ASP A O 1
ATOM 690 N N . ARG A 1 88 ? 4.382 13.506 -6.252 1.00 89.25 88 ARG A N 1
ATOM 691 C CA . ARG A 1 88 ? 3.540 14.661 -5.945 1.00 89.25 88 ARG A CA 1
ATOM 692 C C . ARG A 1 88 ? 2.434 14.831 -6.978 1.00 89.25 88 ARG A C 1
ATOM 694 O O . ARG A 1 88 ? 2.632 14.635 -8.181 1.00 89.25 88 ARG A O 1
ATOM 701 N N . MET A 1 89 ? 1.270 15.260 -6.507 1.00 94.00 89 MET A N 1
ATOM 702 C CA . MET A 1 89 ? 0.135 15.577 -7.363 1.00 94.00 89 MET A CA 1
ATOM 703 C C . MET A 1 89 ? -0.349 17.006 -7.095 1.00 94.00 89 MET A C 1
ATOM 705 O O . MET A 1 89 ? -0.569 17.352 -5.940 1.00 94.00 89 MET A O 1
ATOM 709 N N . PRO A 1 90 ? -0.585 17.826 -8.136 1.00 93.81 90 PRO A N 1
ATOM 710 C CA . PRO A 1 90 ? -0.383 17.531 -9.556 1.00 93.81 90 PRO A CA 1
ATOM 711 C C . PRO A 1 90 ? 1.108 17.393 -9.929 1.00 93.81 90 PRO A C 1
ATOM 713 O O . PRO A 1 90 ? 1.950 18.083 -9.355 1.00 93.81 90 PRO A O 1
ATOM 716 N N . PRO A 1 91 ? 1.459 16.552 -10.923 1.00 86.44 91 PRO A N 1
ATOM 717 C CA . PRO A 1 91 ? 2.861 16.298 -11.285 1.00 86.44 91 PRO A CA 1
ATOM 718 C C . PRO A 1 91 ? 3.527 17.506 -11.967 1.00 86.44 91 PRO A C 1
ATOM 720 O O . PRO A 1 91 ? 4.750 17.607 -12.060 1.00 86.44 91 PRO A O 1
ATOM 723 N N . THR A 1 92 ? 2.716 18.425 -12.488 1.00 83.31 92 THR A N 1
ATOM 724 C CA . THR A 1 92 ? 3.136 19.642 -13.183 1.00 83.31 92 THR A CA 1
ATOM 725 C C . THR A 1 92 ? 2.181 20.777 -12.847 1.00 83.31 92 THR A C 1
ATOM 727 O O . THR A 1 92 ? 1.013 20.529 -12.564 1.00 83.31 92 THR A O 1
ATOM 730 N N . GLY A 1 93 ? 2.653 22.017 -12.968 1.00 85.25 93 GLY A N 1
ATOM 731 C CA . GLY A 1 93 ? 1.867 23.200 -12.619 1.00 85.25 93 GLY A CA 1
ATOM 732 C C . GLY A 1 93 ? 1.915 23.515 -11.126 1.00 85.25 93 GLY A C 1
ATOM 733 O O . GLY A 1 93 ? 2.717 22.937 -10.386 1.00 85.25 93 GLY A O 1
ATOM 734 N N . ASP A 1 94 ? 1.074 24.463 -10.718 1.00 86.25 94 ASP A N 1
ATOM 735 C CA . ASP A 1 94 ? 1.030 24.951 -9.343 1.00 86.25 94 ASP A CA 1
ATOM 736 C C . ASP A 1 94 ? 0.466 23.884 -8.407 1.00 86.25 94 ASP A C 1
ATOM 738 O O . ASP A 1 94 ? -0.643 23.372 -8.619 1.00 86.25 94 ASP A O 1
ATOM 742 N N . HIS A 1 95 ? 1.223 23.601 -7.351 1.00 90.12 95 HIS A N 1
ATOM 743 C CA . HIS A 1 95 ? 0.805 22.711 -6.282 1.00 90.12 95 HIS A CA 1
ATOM 744 C C . HIS A 1 95 ? -0.361 23.310 -5.477 1.00 90.12 95 HIS A C 1
ATOM 746 O O . HIS A 1 95 ? -0.681 24.496 -5.618 1.00 90.12 95 HIS A O 1
ATOM 752 N N . LEU A 1 96 ? -1.025 22.483 -4.669 1.00 94.50 96 LEU A N 1
ATOM 753 C CA . LEU A 1 96 ? -2.065 22.955 -3.767 1.00 94.50 96 LEU A CA 1
ATOM 754 C C . LEU A 1 96 ? -1.412 23.730 -2.618 1.00 94.50 96 LEU A C 1
ATOM 756 O O . LEU A 1 96 ? -0.385 23.338 -2.064 1.00 94.50 96 LEU A O 1
ATOM 760 N N . SER A 1 97 ? -2.018 24.850 -2.262 1.00 94.31 97 SER A N 1
ATOM 761 C CA . SER A 1 97 ? -1.708 25.602 -1.055 1.00 94.31 97 SER A CA 1
ATOM 762 C C . SER A 1 97 ? -2.107 24.818 0.197 1.00 94.31 97 SER A C 1
ATOM 764 O O . SER A 1 97 ? -2.965 23.937 0.166 1.00 94.31 97 SER A O 1
ATOM 766 N N . LEU A 1 98 ? -1.518 25.179 1.340 1.00 91.12 98 LEU A N 1
ATOM 767 C CA . LEU A 1 98 ? -1.855 24.562 2.630 1.00 91.12 98 LEU A CA 1
ATOM 768 C C . LEU A 1 98 ? -3.343 24.718 2.989 1.00 91.12 98 LEU A C 1
ATOM 770 O O . LEU A 1 98 ? -3.906 23.848 3.651 1.00 91.12 98 LEU A O 1
ATOM 774 N N . GLU A 1 99 ? -3.980 25.804 2.546 1.00 93.62 99 GLU A N 1
ATOM 775 C CA . GLU A 1 99 ? -5.415 26.041 2.734 1.00 93.62 99 GLU A CA 1
ATOM 776 C C . GLU A 1 99 ? -6.248 25.074 1.881 1.00 93.62 99 GLU A C 1
ATOM 778 O O . GLU A 1 99 ? -7.132 24.406 2.411 1.00 93.62 99 GLU A O 1
ATOM 783 N N . GLU A 1 100 ? -5.913 24.910 0.596 1.00 96.69 100 GLU A N 1
ATOM 784 C CA . GLU A 1 100 ? -6.583 23.951 -0.297 1.00 96.69 100 GLU A CA 1
ATOM 785 C C . GLU A 1 100 ? -6.427 22.509 0.203 1.00 96.69 100 GLU A C 1
ATOM 787 O O . GLU A 1 100 ? -7.402 21.760 0.249 1.00 96.69 100 GLU A O 1
ATOM 792 N N . VAL A 1 101 ? -5.228 22.121 0.651 1.00 95.69 101 VAL A N 1
ATOM 793 C CA . VAL A 1 101 ? -5.002 20.807 1.275 1.00 95.69 101 VAL A CA 1
ATOM 794 C C . VAL A 1 101 ? -5.868 20.644 2.527 1.00 95.69 101 VAL A C 1
ATOM 796 O O . VAL A 1 101 ? -6.487 19.598 2.712 1.00 95.69 101 VAL A O 1
ATOM 799 N N . SER A 1 102 ? -5.968 21.676 3.370 1.00 92.31 102 SER A N 1
ATOM 800 C CA . SER A 1 102 ? -6.796 21.635 4.584 1.00 92.31 102 SER A CA 1
ATOM 801 C C . SER A 1 102 ? -8.284 21.443 4.271 1.00 92.31 102 SER A C 1
ATOM 803 O O . SER A 1 102 ? -8.961 20.726 5.005 1.00 92.31 102 SER A O 1
ATOM 805 N N . LEU A 1 103 ? -8.783 22.007 3.164 1.00 96.50 103 LEU A N 1
ATOM 806 C CA . LEU A 1 103 ? -10.150 21.767 2.690 1.00 96.50 103 LEU A CA 1
ATOM 807 C C . LEU A 1 103 ? -10.360 20.300 2.309 1.00 96.50 103 LEU A C 1
ATOM 809 O O . LEU A 1 103 ? -11.323 19.689 2.769 1.00 96.50 103 LEU A O 1
ATOM 813 N N . PHE A 1 104 ? -9.439 19.707 1.539 1.00 96.81 104 PHE A N 1
ATOM 814 C CA . PHE A 1 104 ? -9.503 18.278 1.219 1.00 96.81 104 PHE A CA 1
ATOM 815 C C . PHE A 1 104 ? -9.486 17.412 2.478 1.00 96.81 104 PHE A C 1
ATOM 817 O O . PHE A 1 104 ? -10.254 16.457 2.562 1.00 96.81 104 PHE A O 1
ATOM 824 N N . ARG A 1 105 ? -8.655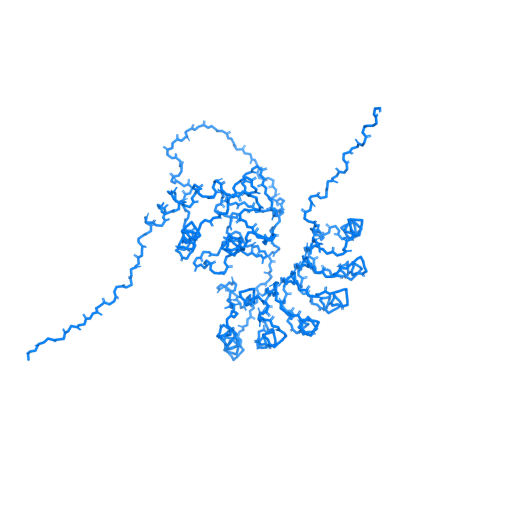 17.751 3.473 1.00 95.38 105 ARG A N 1
ATOM 825 C CA . ARG A 1 105 ? -8.638 17.028 4.751 1.00 95.38 105 ARG A CA 1
ATOM 826 C C . ARG A 1 105 ? -9.983 17.133 5.462 1.00 95.38 105 ARG A C 1
ATOM 828 O O . ARG A 1 105 ? -10.552 16.094 5.776 1.00 95.38 105 ARG A O 1
ATOM 835 N N . LYS A 1 106 ? -10.522 18.350 5.630 1.00 94.69 106 LYS A N 1
ATOM 836 C CA . LYS A 1 106 ? -11.831 18.574 6.267 1.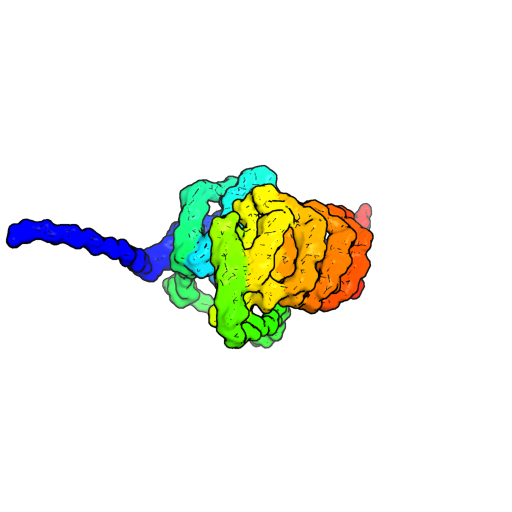00 94.69 106 LYS A CA 1
ATOM 837 C C . LYS A 1 106 ? -12.928 17.765 5.575 1.00 94.69 106 LYS A C 1
ATOM 839 O O . LYS A 1 106 ? -13.665 17.045 6.235 1.00 94.69 106 LYS A O 1
ATOM 844 N N . TRP A 1 107 ? -13.008 17.844 4.249 1.00 95.69 107 TRP A N 1
ATOM 845 C CA . TRP A 1 107 ? -14.017 17.119 3.482 1.00 95.69 107 TRP A CA 1
ATOM 846 C C . TRP A 1 107 ? -13.898 15.599 3.640 1.00 95.69 107 TRP A C 1
ATOM 848 O O . TRP A 1 107 ? -14.904 14.925 3.858 1.00 95.69 107 TRP A O 1
ATOM 858 N N . ILE A 1 108 ? -12.684 15.044 3.561 1.00 95.44 108 ILE A N 1
ATOM 859 C CA . ILE A 1 108 ? -12.488 13.597 3.694 1.00 95.44 108 ILE A CA 1
ATOM 860 C C . ILE A 1 108 ? -12.765 13.132 5.125 1.00 95.44 108 ILE A C 1
ATOM 862 O O . ILE A 1 108 ? -13.475 12.141 5.291 1.00 95.44 108 ILE A O 1
ATOM 866 N N . ASP A 1 109 ? -12.266 13.842 6.140 1.00 92.62 109 ASP A N 1
ATOM 867 C CA . ASP A 1 109 ? -12.523 13.539 7.555 1.00 92.62 109 ASP A CA 1
ATOM 868 C C . ASP A 1 109 ? -14.022 13.664 7.897 1.00 92.62 109 ASP A C 1
ATOM 870 O O . ASP A 1 109 ? -14.539 12.872 8.681 1.00 92.62 109 ASP A O 1
ATOM 874 N N . GLY A 1 110 ? -14.755 14.556 7.219 1.00 92.00 110 GLY A N 1
ATOM 875 C CA . GLY A 1 110 ? -16.220 14.670 7.269 1.00 92.00 110 GLY A CA 1
ATOM 876 C C . GLY A 1 110 ? -16.985 13.566 6.522 1.00 92.00 110 GLY A C 1
ATOM 877 O O . GLY A 1 110 ? -18.188 13.672 6.313 1.00 92.00 110 GLY A O 1
ATOM 878 N N . GLY A 1 111 ? -16.319 12.497 6.075 1.00 92.38 111 GLY A N 1
ATOM 879 C CA . GLY A 1 111 ? -16.967 11.377 5.383 1.00 92.38 111 GLY A CA 1
ATOM 880 C C . GLY A 1 111 ? -16.971 11.488 3.859 1.00 92.38 111 GLY A C 1
ATOM 881 O O . GLY A 1 111 ? -17.625 10.682 3.199 1.00 92.38 111 GLY A O 1
ATOM 882 N N . ALA A 1 112 ? -16.227 12.443 3.294 1.00 93.94 112 ALA A N 1
ATOM 883 C CA . ALA A 1 112 ? -16.094 12.658 1.856 1.00 93.94 112 ALA A CA 1
ATOM 884 C C . ALA A 1 112 ? -17.455 12.753 1.138 1.00 93.94 112 ALA A C 1
ATOM 886 O O . ALA A 1 112 ? -17.654 12.166 0.073 1.00 93.94 112 ALA A O 1
ATOM 887 N N . VAL A 1 113 ? -18.410 13.466 1.744 1.00 92.94 113 VAL A N 1
ATOM 888 C CA . VAL A 1 113 ? -19.783 13.581 1.238 1.00 92.94 113 VAL A CA 1
ATOM 889 C C . VAL A 1 113 ? -19.766 14.169 -0.174 1.00 92.94 113 VAL A C 1
ATOM 891 O O . VAL A 1 113 ? -19.200 15.234 -0.414 1.00 92.94 113 VAL A O 1
ATOM 894 N N . TRP A 1 114 ? -20.366 13.444 -1.114 1.00 88.56 114 TRP A N 1
ATOM 895 C CA . TRP A 1 114 ? -20.627 13.903 -2.476 1.00 88.56 114 TRP A CA 1
ATOM 896 C C . TRP A 1 114 ? -22.131 14.164 -2.579 1.00 88.56 114 TRP A C 1
ATOM 898 O O . TRP A 1 114 ? -22.893 13.278 -2.174 1.00 88.56 114 TRP A O 1
ATOM 908 N N . PRO A 1 115 ? -22.578 15.303 -3.135 1.00 80.81 115 PRO A N 1
ATOM 909 C CA . PRO A 1 115 ? -23.996 15.533 -3.362 1.00 80.81 115 PRO A CA 1
ATOM 910 C C . PRO A 1 115 ? -24.556 14.393 -4.216 1.00 80.81 115 PRO A C 1
ATOM 912 O O . PRO A 1 115 ? -23.943 13.960 -5.199 1.00 80.81 115 PRO A O 1
ATOM 915 N N . SER A 1 116 ? -25.694 13.848 -3.786 1.00 63.66 116 SER A N 1
ATOM 916 C CA . SER A 1 116 ? -26.325 12.712 -4.458 1.00 63.66 116 SER A CA 1
ATOM 917 C C . SER A 1 116 ? -26.570 13.016 -5.943 1.00 63.66 116 SER A C 1
ATOM 919 O O . SER A 1 116 ? -26.888 14.146 -6.312 1.00 63.66 116 SER A O 1
ATOM 921 N N . GLU A 1 117 ? -26.462 12.000 -6.811 1.00 54.72 117 GLU A N 1
ATOM 922 C CA . GLU A 1 117 ? -26.716 12.135 -8.260 1.00 54.72 117 GLU A CA 1
ATOM 923 C C . GLU A 1 117 ? -28.114 12.722 -8.574 1.00 54.72 117 GLU A C 1
ATOM 925 O O . GLU A 1 117 ? -28.337 13.192 -9.683 1.00 54.72 117 GLU A O 1
ATOM 930 N N . GLU A 1 118 ? -29.045 12.748 -7.611 1.00 44.72 118 GLU A N 1
ATOM 931 C CA . GLU A 1 118 ? -30.373 13.365 -7.737 1.00 44.72 1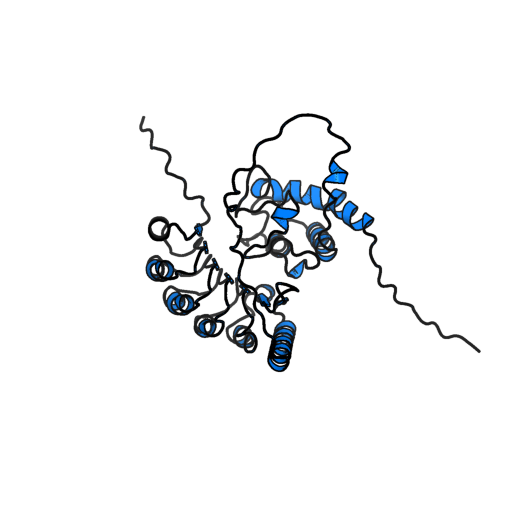18 GLU A CA 1
ATOM 932 C C . GLU A 1 118 ? -30.349 14.904 -7.637 1.00 44.72 118 GLU A C 1
ATOM 934 O O . GLU A 1 118 ? -31.190 15.560 -8.253 1.00 44.72 118 GLU A O 1
ATOM 939 N N . ALA A 1 119 ? -29.373 15.500 -6.942 1.00 37.72 119 ALA A N 1
ATOM 940 C CA . ALA A 1 119 ? -29.255 16.955 -6.786 1.00 37.72 119 ALA A CA 1
ATOM 941 C C . ALA A 1 119 ? -28.724 17.662 -8.050 1.00 37.72 119 ALA A C 1
ATOM 943 O O . ALA A 1 119 ? -28.962 18.852 -8.247 1.00 37.72 119 ALA A O 1
ATOM 944 N N . VAL A 1 120 ? -28.059 16.925 -8.946 1.00 39.06 120 VAL A N 1
ATOM 945 C CA . VAL A 1 120 ? -27.453 17.465 -10.179 1.00 39.06 120 VAL A CA 1
ATOM 946 C C . VAL A 1 120 ? -28.454 17.497 -11.355 1.00 39.06 120 VAL A C 1
ATOM 948 O O . VAL A 1 120 ? -28.176 18.073 -12.402 1.00 39.06 120 VAL A O 1
ATOM 951 N N . ILE A 1 121 ? -29.658 16.924 -11.202 1.00 36.47 121 ILE A N 1
ATOM 952 C CA . ILE A 1 121 ? -30.633 16.735 -12.302 1.00 36.47 121 ILE A CA 1
ATOM 953 C C . ILE A 1 121 ? -31.579 17.944 -12.500 1.00 36.47 121 ILE A C 1
ATOM 955 O O . ILE A 1 121 ? -32.461 17.910 -13.355 1.00 36.47 121 ILE A O 1
ATOM 959 N N . LEU A 1 122 ? -31.416 19.055 -11.774 1.00 33.31 122 LEU A N 1
ATOM 960 C CA . LEU A 1 122 ? -32.344 20.193 -11.889 1.00 33.31 122 LEU A CA 1
ATOM 961 C C . LEU A 1 122 ? -32.004 21.265 -12.939 1.00 33.31 122 LEU A C 1
ATOM 963 O O . LEU A 1 122 ? -32.731 22.255 -12.982 1.00 33.31 122 LEU A O 1
ATOM 967 N N . GLU A 1 123 ? -31.025 21.075 -13.836 1.00 37.47 123 GLU A N 1
ATOM 968 C CA . GLU A 1 123 ? -30.801 22.057 -14.921 1.00 37.47 123 GLU A CA 1
ATOM 969 C C . GLU A 1 123 ? -30.630 21.539 -16.360 1.00 37.47 123 GLU A C 1
ATOM 971 O O . GLU A 1 123 ? -30.701 22.363 -17.270 1.00 37.47 123 GLU A O 1
ATOM 976 N N . GLU A 1 124 ? -30.552 20.234 -16.651 1.00 34.50 124 GLU A N 1
ATOM 977 C CA . GLU A 1 124 ? -30.502 19.783 -18.058 1.00 34.50 124 GLU A CA 1
ATOM 978 C C . GLU A 1 124 ? -31.465 18.627 -18.365 1.00 34.50 124 GLU A C 1
ATOM 980 O O . GLU A 1 124 ? -31.295 17.478 -17.959 1.00 34.50 124 GLU A O 1
ATOM 985 N N . VAL A 1 125 ? -32.516 18.971 -19.114 1.00 34.50 125 VAL A N 1
ATOM 986 C CA . VAL A 1 125 ? -33.520 18.061 -19.668 1.00 34.50 125 VAL A CA 1
ATOM 987 C C . VAL A 1 125 ? -33.054 17.473 -21.006 1.00 34.50 125 VAL A C 1
ATOM 989 O O . VAL A 1 125 ? -32.578 18.195 -21.874 1.00 34.50 125 VAL A O 1
ATOM 992 N N . GLU A 1 126 ? -33.360 16.180 -21.162 1.00 31.95 126 GLU A N 1
ATOM 993 C CA . GLU A 1 126 ? -33.688 15.454 -22.406 1.00 31.95 126 GLU A CA 1
ATOM 994 C C . GLU A 1 126 ? -32.575 15.192 -23.448 1.00 31.95 126 GLU A C 1
ATOM 996 O O . GLU A 1 126 ? -32.308 16.006 -24.319 1.00 31.95 126 GLU A O 1
ATOM 1001 N N . GLU A 1 127 ? -32.038 13.961 -23.487 1.00 32.28 127 GLU A N 1
ATOM 1002 C CA . GLU A 1 127 ? -32.487 12.917 -24.436 1.00 32.28 127 GLU A CA 1
ATOM 1003 C C . GLU A 1 127 ? -31.682 11.594 -24.337 1.00 32.28 127 GLU A C 1
ATOM 1005 O O . GLU A 1 127 ? -30.462 11.549 -24.426 1.00 32.28 127 GLU A O 1
ATOM 1010 N N . SER A 1 128 ? -32.436 10.488 -24.268 1.00 31.36 128 SER A N 1
ATOM 1011 C CA . SER A 1 128 ? -32.262 9.259 -25.067 1.00 31.36 128 SER A CA 1
ATOM 1012 C C . SER A 1 128 ? -30.912 8.505 -25.053 1.00 31.36 128 SER A C 1
ATOM 1014 O O . SER A 1 128 ? -30.041 8.713 -25.890 1.00 31.36 128 SER A O 1
ATOM 1016 N N . SER A 1 129 ? -30.829 7.384 -24.331 1.00 35.16 129 SER A N 1
ATOM 1017 C CA . SER A 1 129 ? -31.286 6.064 -24.823 1.00 35.16 129 SER A CA 1
ATOM 1018 C C . SER A 1 129 ? -30.628 4.887 -24.098 1.00 35.16 129 SER A C 1
ATOM 1020 O O . SER A 1 129 ? -29.442 4.845 -23.792 1.00 35.16 129 SER A O 1
ATOM 1022 N N . VAL A 1 130 ? -31.476 3.886 -23.887 1.00 40.62 130 VAL A N 1
ATOM 1023 C CA . VAL A 1 130 ? -31.203 2.542 -23.388 1.00 40.62 130 VAL A CA 1
ATOM 1024 C C . VAL A 1 130 ? -30.162 1.825 -24.257 1.00 40.62 130 VAL A C 1
ATOM 1026 O O . VAL A 1 130 ? -30.371 1.630 -25.453 1.00 40.62 130 VAL A O 1
ATOM 1029 N N . GLY A 1 131 ? -29.087 1.349 -23.625 1.00 30.72 131 GLY A N 1
ATOM 1030 C CA . GLY A 1 131 ? -28.071 0.491 -24.230 1.00 30.72 131 GLY A CA 1
ATOM 1031 C C . GLY A 1 131 ? -27.707 -0.664 -23.299 1.00 30.72 131 GLY A C 1
ATOM 1032 O O . GLY A 1 131 ? -27.189 -0.470 -22.207 1.00 30.72 131 GLY A O 1
ATOM 1033 N N . THR A 1 132 ? -28.019 -1.875 -23.745 1.00 30.19 132 THR A N 1
ATOM 1034 C CA . THR A 1 132 ? -27.817 -3.181 -23.102 1.00 30.19 132 THR A CA 1
ATOM 1035 C C . THR A 1 132 ? -26.460 -3.363 -22.411 1.00 30.19 132 THR A C 1
ATOM 1037 O O . THR A 1 132 ? -25.409 -3.185 -23.029 1.00 30.19 132 THR A O 1
ATOM 1040 N N . SER A 1 133 ? -26.488 -3.825 -21.158 1.00 32.97 133 SER A N 1
ATOM 1041 C CA . SER A 1 133 ? -25.313 -4.180 -20.363 1.00 32.97 133 SER A CA 1
ATOM 1042 C C . SER A 1 133 ? -24.564 -5.381 -20.956 1.00 32.97 133 SER A C 1
ATOM 1044 O O . SER A 1 133 ? -24.973 -6.538 -20.862 1.00 32.97 133 SER A O 1
ATOM 1046 N N . LYS A 1 134 ? -23.410 -5.093 -21.559 1.00 29.97 134 LYS A N 1
ATOM 1047 C CA . LYS A 1 134 ? -22.321 -6.060 -21.755 1.00 29.97 134 LYS A CA 1
ATOM 1048 C C . LYS A 1 134 ? -21.729 -6.383 -20.366 1.00 29.97 134 LYS A C 1
ATOM 1050 O O . LYS A 1 134 ? -21.728 -5.490 -19.517 1.00 29.97 134 LYS A O 1
ATOM 1055 N N . PRO A 1 135 ? -21.219 -7.599 -20.083 1.00 31.25 135 PRO A N 1
ATOM 1056 C CA . PRO A 1 135 ? -20.593 -7.874 -18.793 1.00 31.25 135 PRO A CA 1
ATOM 1057 C C . PRO A 1 135 ? -19.398 -6.933 -18.648 1.00 31.25 135 PRO A C 1
ATOM 1059 O O . PRO A 1 135 ? -18.559 -6.885 -19.550 1.00 31.25 135 PRO A O 1
ATOM 1062 N N . ALA A 1 136 ? -19.358 -6.160 -17.562 1.00 32.78 136 ALA A N 1
ATOM 1063 C CA . ALA A 1 136 ? -18.289 -5.209 -17.302 1.00 32.78 136 ALA A CA 1
ATOM 1064 C C . ALA A 1 136 ? -16.938 -5.936 -17.364 1.00 32.78 136 ALA A C 1
ATOM 1066 O O . ALA A 1 136 ? -16.636 -6.787 -16.523 1.00 32.78 136 ALA A O 1
ATOM 1067 N N . ALA A 1 137 ? -16.141 -5.621 -18.386 1.00 36.75 137 ALA A N 1
ATOM 1068 C CA . ALA A 1 137 ? -14.713 -5.874 -18.338 1.00 36.75 137 ALA A CA 1
ATOM 1069 C C . ALA A 1 137 ? -14.195 -5.177 -17.075 1.00 36.75 137 ALA A C 1
ATOM 1071 O O . ALA A 1 137 ? -14.559 -4.029 -16.822 1.00 36.75 137 ALA A O 1
ATOM 1072 N N . GLN A 1 138 ? -13.433 -5.891 -16.247 1.00 38.47 138 GLN A N 1
ATOM 1073 C CA . GLN A 1 138 ? -12.855 -5.326 -15.030 1.00 38.47 138 GLN A CA 1
ATOM 1074 C C . GLN A 1 138 ? -12.112 -4.042 -15.406 1.00 38.47 138 GLN A C 1
ATOM 1076 O O . GLN A 1 138 ? -11.227 -4.075 -16.262 1.00 38.47 138 GLN A O 1
ATOM 1081 N N . THR A 1 139 ? -12.506 -2.916 -14.813 1.00 39.25 139 THR A N 1
ATOM 1082 C CA . THR A 1 139 ? -11.833 -1.635 -15.025 1.00 39.25 139 THR A CA 1
ATOM 1083 C C . THR A 1 139 ? -10.348 -1.807 -14.700 1.00 39.25 139 THR A C 1
ATOM 1085 O O . THR A 1 139 ? -10.034 -2.371 -13.641 1.00 39.25 139 THR A O 1
ATOM 1088 N N . PRO A 1 140 ? -9.423 -1.343 -15.560 1.00 46.38 140 PRO A N 1
ATOM 1089 C CA . PRO A 1 140 ? -8.011 -1.272 -15.208 1.00 46.38 140 PRO A CA 1
ATOM 1090 C C . PRO A 1 140 ? -7.865 -0.576 -13.847 1.00 46.38 140 PRO A C 1
ATOM 1092 O O . PRO A 1 140 ? -8.305 0.556 -13.686 1.00 46.38 140 PRO A O 1
ATOM 1095 N N . GLY A 1 141 ? -7.331 -1.277 -12.844 1.00 50.66 141 GLY A N 1
ATOM 1096 C CA . GLY A 1 141 ? -7.203 -0.746 -11.481 1.00 50.66 141 GLY A CA 1
ATOM 1097 C C . GLY A 1 141 ? -7.981 -1.507 -10.403 1.00 50.66 141 GLY A C 1
ATOM 1098 O O . GLY A 1 141 ? -7.468 -1.605 -9.290 1.00 50.66 141 GLY A O 1
ATOM 1099 N N . GLN A 1 142 ? -9.113 -2.151 -10.716 1.00 60.03 142 GLN A N 1
ATOM 1100 C CA . GLN A 1 142 ? -9.923 -2.855 -9.708 1.00 60.03 142 GLN A CA 1
ATOM 1101 C C . GLN A 1 142 ? -9.176 -4.077 -9.143 1.00 60.03 142 GLN A C 1
ATOM 1103 O O . GLN A 1 142 ? -8.643 -4.893 -9.900 1.00 60.03 142 GLN A O 1
ATOM 1108 N N . LEU A 1 143 ? -9.123 -4.206 -7.815 1.00 65.12 143 LEU A N 1
ATOM 1109 C CA . LEU A 1 143 ? -8.580 -5.395 -7.155 1.00 65.12 143 LEU A CA 1
ATOM 1110 C C . LEU A 1 143 ? -9.543 -6.586 -7.286 1.00 65.12 143 LEU A C 1
ATOM 1112 O O . LEU A 1 143 ? -10.764 -6.394 -7.273 1.00 65.12 143 LEU A O 1
ATOM 1116 N N . PRO A 1 144 ? -9.038 -7.832 -7.368 1.00 70.69 144 PRO A N 1
ATOM 1117 C CA . PRO A 1 144 ? -9.902 -8.992 -7.222 1.00 70.69 144 PRO A CA 1
ATOM 1118 C C . PRO A 1 144 ? -10.527 -8.990 -5.823 1.00 70.69 144 PRO A C 1
ATOM 1120 O O . PRO A 1 144 ? -9.883 -8.619 -4.843 1.00 70.69 144 PRO A O 1
ATOM 1123 N N . ARG A 1 145 ? -11.782 -9.441 -5.713 1.00 73.94 145 ARG A N 1
ATOM 1124 C CA . ARG A 1 145 ? -12.401 -9.641 -4.397 1.00 73.94 145 ARG A CA 1
ATOM 1125 C C . ARG A 1 145 ? -11.630 -10.715 -3.642 1.00 73.94 145 ARG A C 1
ATOM 1127 O O . ARG A 1 145 ? -11.530 -11.850 -4.111 1.00 73.94 145 ARG A O 1
ATOM 1134 N N . PHE A 1 146 ? -11.112 -10.357 -2.476 1.00 81.94 146 PHE A N 1
ATOM 1135 C CA . PHE A 1 146 ? -10.426 -11.294 -1.604 1.00 81.94 146 PHE A CA 1
ATOM 1136 C C . PHE A 1 146 ? -11.408 -12.011 -0.682 1.00 81.94 146 PHE A C 1
ATOM 1138 O O . PHE A 1 146 ? -12.413 -11.441 -0.262 1.00 81.94 146 PHE A O 1
ATOM 1145 N N . SER A 1 147 ? -11.104 -13.264 -0.345 1.00 85.06 147 SER A N 1
ATOM 1146 C CA . SER A 1 147 ? -11.886 -14.000 0.648 1.00 85.06 147 SER A CA 1
ATOM 1147 C C . SER A 1 147 ? -11.771 -13.328 2.024 1.00 85.06 147 SER A C 1
ATOM 1149 O O . SER A 1 147 ? -10.644 -12.995 2.420 1.00 85.06 147 SER A O 1
ATOM 1151 N N . PRO A 1 148 ? -12.880 -13.174 2.770 1.00 88.19 148 PRO A N 1
ATOM 1152 C CA . PRO A 1 148 ? -12.849 -12.612 4.115 1.00 88.19 148 PRO A CA 1
ATOM 1153 C C . PRO A 1 148 ? -11.911 -13.380 5.049 1.00 88.19 148 PRO A C 1
ATOM 1155 O O . PRO A 1 148 ? -11.753 -14.600 4.921 1.00 88.19 148 PRO A O 1
ATOM 1158 N N . ILE A 1 149 ? -11.293 -12.672 5.992 1.00 91.56 149 ILE A N 1
ATOM 1159 C CA . ILE A 1 149 ? -10.579 -13.294 7.112 1.00 91.56 149 ILE A CA 1
ATOM 1160 C C . ILE A 1 149 ? -11.531 -13.402 8.297 1.00 91.56 149 ILE A C 1
ATOM 1162 O O . ILE A 1 149 ? -12.083 -12.404 8.736 1.00 91.56 149 ILE A O 1
ATOM 1166 N N . SER A 1 150 ? -11.695 -14.598 8.854 1.00 91.75 150 SER A N 1
ATOM 1167 C CA . SER A 1 150 ? -12.515 -14.803 10.050 1.00 91.75 150 SER A CA 1
ATOM 1168 C C . SER A 1 150 ? -11.659 -15.392 11.160 1.00 91.75 150 SER A C 1
ATOM 1170 O O . SER A 1 150 ? -11.194 -16.528 11.055 1.00 91.75 150 SER A O 1
ATOM 1172 N N . ILE A 1 151 ? -11.436 -14.605 12.211 1.00 91.44 151 ILE A N 1
ATOM 1173 C CA . ILE A 1 151 ? -10.844 -15.062 13.468 1.00 91.44 151 ILE A CA 1
ATOM 1174 C C . ILE A 1 151 ? -11.956 -15.092 14.512 1.00 91.44 151 ILE A C 1
ATOM 1176 O O . ILE A 1 151 ? -12.536 -14.060 14.825 1.00 91.44 151 ILE A O 1
ATOM 1180 N N . GLU A 1 152 ? -12.258 -16.279 15.034 1.00 92.19 152 GLU A N 1
ATOM 1181 C CA . GLU A 1 152 ? -13.322 -16.470 16.033 1.00 92.19 152 GLU A CA 1
ATOM 1182 C C . GLU A 1 152 ? -12.781 -16.550 17.468 1.00 92.19 152 GLU A C 1
ATOM 1184 O O . GLU A 1 152 ? -13.524 -16.322 18.417 1.00 92.19 152 GLU A O 1
ATOM 1189 N N . ASP A 1 153 ? -11.495 -16.877 17.638 1.00 96.12 153 ASP A N 1
ATOM 1190 C CA . ASP A 1 153 ? -10.873 -17.048 18.953 1.00 96.12 153 ASP A CA 1
ATOM 1191 C C . ASP A 1 153 ? -10.698 -15.687 19.663 1.00 96.12 153 ASP A C 1
ATOM 1193 O O . ASP A 1 153 ? -9.891 -14.865 19.205 1.00 96.12 153 ASP A O 1
ATOM 1197 N N . PRO A 1 154 ? -11.389 -15.440 20.797 1.00 95.31 154 PRO A N 1
ATOM 1198 C CA . PRO A 1 154 ? -11.330 -14.162 21.506 1.00 95.31 154 PRO A CA 1
ATOM 1199 C C . PRO A 1 154 ? -9.930 -13.780 21.998 1.00 95.31 154 PRO A C 1
ATOM 1201 O O . PRO A 1 154 ? -9.598 -12.595 22.041 1.00 95.31 154 PRO A O 1
ATOM 1204 N N . GLU A 1 155 ? -9.090 -14.756 22.353 1.00 96.19 155 GLU A N 1
ATOM 1205 C CA . GLU A 1 155 ? -7.729 -14.475 22.823 1.00 96.19 155 GLU A CA 1
ATOM 1206 C C . GLU A 1 155 ? -6.830 -14.030 21.665 1.00 96.19 155 GLU A C 1
ATOM 1208 O O . GLU A 1 155 ? -5.996 -13.134 21.826 1.00 96.19 155 GLU A O 1
ATOM 1213 N N . VAL A 1 156 ? -7.040 -14.592 20.469 1.00 95.31 156 VAL A N 1
ATOM 1214 C CA . VAL A 1 156 ? -6.335 -14.158 19.255 1.00 95.31 156 VAL A CA 1
ATOM 1215 C C . VAL A 1 156 ? -6.774 -12.752 18.860 1.00 95.31 156 VAL A C 1
ATOM 1217 O O . VAL A 1 156 ? -5.911 -11.916 18.601 1.00 95.31 156 VAL A O 1
ATOM 1220 N N . ILE A 1 157 ? -8.081 -12.462 18.877 1.00 95.00 157 ILE A N 1
ATOM 1221 C CA . ILE A 1 157 ? -8.618 -11.120 18.587 1.00 95.00 157 ILE A CA 1
ATOM 1222 C C . ILE A 1 157 ? -7.991 -10.088 19.529 1.00 95.00 157 ILE A C 1
ATOM 1224 O O . ILE A 1 157 ? -7.400 -9.106 19.082 1.00 95.00 157 ILE A O 1
ATOM 1228 N N . LYS A 1 158 ? -8.019 -10.350 20.839 1.00 96.19 158 LYS A N 1
ATOM 1229 C CA . LYS A 1 158 ? -7.437 -9.454 21.845 1.00 96.19 158 LYS A CA 1
ATOM 1230 C C . LYS A 1 158 ? -5.931 -9.254 21.651 1.00 96.19 158 LYS A C 1
ATOM 1232 O O . LYS A 1 158 ? -5.426 -8.142 21.817 1.00 96.19 158 LYS A O 1
ATOM 1237 N N . SER A 1 159 ? -5.203 -10.317 21.302 1.00 96.81 159 SER A N 1
ATOM 1238 C CA . SER A 1 159 ? -3.769 -10.238 21.002 1.00 96.81 159 SER A CA 1
ATOM 1239 C C . SER A 1 159 ? -3.494 -9.380 19.764 1.00 96.81 159 SER A C 1
ATOM 1241 O O . SER A 1 159 ? -2.582 -8.552 19.794 1.00 96.81 159 SER A O 1
ATOM 1243 N N . VAL A 1 160 ? -4.276 -9.555 18.696 1.00 97.38 160 VAL A N 1
ATOM 1244 C CA . VAL A 1 160 ? -4.187 -8.761 17.462 1.00 97.38 160 VAL A CA 1
ATOM 1245 C C . VAL A 1 160 ? -4.459 -7.291 17.755 1.00 97.38 160 VAL A C 1
ATOM 1247 O O . VAL A 1 160 ? -3.653 -6.440 17.390 1.00 97.38 160 VAL A O 1
ATOM 1250 N N . GLU A 1 161 ? -5.539 -6.980 18.472 1.00 95.75 161 GLU A N 1
ATOM 1251 C CA . GLU A 1 161 ? -5.873 -5.603 18.840 1.00 95.75 161 GLU A CA 1
ATOM 1252 C C . GLU A 1 161 ? -4.776 -4.952 19.684 1.00 95.75 161 GLU A C 1
ATOM 1254 O O . GLU A 1 161 ? -4.436 -3.788 19.477 1.00 95.75 161 GLU A O 1
ATOM 1259 N N . SER A 1 162 ? -4.195 -5.690 20.633 1.00 97.12 162 SER A N 1
ATOM 1260 C CA . SER A 1 162 ? -3.086 -5.184 21.440 1.00 97.12 162 SER A CA 1
ATOM 1261 C C . SER A 1 162 ? -1.843 -4.909 20.591 1.00 97.12 162 SER A C 1
ATOM 1263 O O . SER A 1 162 ? -1.169 -3.904 20.824 1.00 97.12 162 SER A O 1
ATOM 1265 N N . ALA A 1 163 ? -1.527 -5.783 19.630 1.00 97.69 163 ALA A N 1
ATOM 1266 C CA . ALA A 1 163 ? -0.413 -5.588 18.705 1.00 97.69 163 ALA A CA 1
ATOM 1267 C C . ALA A 1 163 ? -0.656 -4.376 17.793 1.00 97.69 163 ALA A C 1
ATOM 1269 O O . ALA A 1 163 ? 0.225 -3.528 17.658 1.00 97.69 163 ALA A O 1
ATOM 1270 N N . ALA A 1 164 ? -1.871 -4.245 17.254 1.00 97.06 164 ALA A N 1
ATOM 1271 C CA . ALA A 1 164 ? -2.282 -3.108 16.439 1.00 97.06 164 ALA A CA 1
ATOM 1272 C C . ALA A 1 164 ? -2.129 -1.791 17.209 1.00 97.06 164 ALA A C 1
ATOM 1274 O O . ALA A 1 164 ? -1.426 -0.903 16.744 1.00 97.06 164 ALA A O 1
ATOM 1275 N N . ARG A 1 165 ? -2.671 -1.697 18.433 1.00 96.69 165 ARG A N 1
ATOM 1276 C CA . ARG A 1 165 ? -2.552 -0.493 19.279 1.00 96.69 165 ARG A CA 1
ATOM 1277 C C . ARG A 1 165 ? -1.098 -0.143 19.603 1.00 96.69 165 ARG A C 1
ATOM 1279 O O . ARG A 1 165 ? -0.729 1.027 19.579 1.00 96.69 165 ARG A O 1
ATOM 1286 N N . ALA A 1 166 ? -0.261 -1.136 19.910 1.00 96.19 166 ALA A N 1
ATOM 1287 C CA . ALA A 1 166 ? 1.157 -0.902 20.185 1.00 96.19 166 ALA A CA 1
ATOM 1288 C C . ALA A 1 166 ? 1.892 -0.334 18.961 1.00 96.19 166 ALA A C 1
ATOM 1290 O O . ALA A 1 166 ? 2.726 0.562 19.100 1.00 96.19 166 ALA A O 1
ATOM 1291 N N . LEU A 1 167 ? 1.556 -0.833 17.772 1.00 95.69 167 LEU A N 1
ATOM 1292 C CA . LEU A 1 167 ? 2.104 -0.359 16.511 1.00 95.69 167 LEU A CA 1
ATOM 1293 C C . LEU A 1 167 ? 1.576 1.049 16.168 1.00 95.69 167 LEU A C 1
ATOM 1295 O O . LEU A 1 167 ? 2.376 1.920 15.826 1.00 95.69 167 LEU A O 1
ATOM 1299 N N . THR A 1 168 ? 0.291 1.331 16.407 1.00 94.25 168 THR A N 1
ATOM 1300 C CA . THR A 1 168 ? -0.294 2.682 16.315 1.00 94.25 168 THR A CA 1
ATOM 1301 C C . THR A 1 168 ? 0.423 3.695 17.199 1.00 94.25 168 THR A C 1
ATOM 1303 O O . THR A 1 168 ? 0.810 4.764 16.731 1.00 94.25 168 THR A O 1
ATOM 1306 N N . ASN A 1 169 ? 0.719 3.333 18.448 1.00 92.94 169 ASN A N 1
ATOM 1307 C CA . ASN A 1 169 ? 1.456 4.191 19.380 1.00 92.94 169 ASN A CA 1
ATOM 1308 C C . ASN A 1 169 ? 2.908 4.469 18.949 1.00 92.94 169 ASN A C 1
ATOM 1310 O O . ASN A 1 169 ? 3.554 5.349 19.514 1.00 92.94 169 ASN A O 1
ATOM 1314 N N . SER A 1 170 ? 3.431 3.735 17.962 1.00 90.75 170 SER A N 1
ATOM 1315 C CA . SER A 1 170 ? 4.744 3.997 17.358 1.00 90.75 170 SER A CA 1
ATOM 1316 C C . SER A 1 170 ? 4.689 4.904 16.121 1.00 90.75 170 SER A C 1
ATOM 1318 O O . SER A 1 170 ? 5.716 5.132 15.485 1.00 90.75 170 SER A O 1
ATOM 1320 N N . GLY A 1 171 ? 3.506 5.432 15.786 1.00 89.69 171 GLY A N 1
ATOM 1321 C CA . GLY A 1 171 ? 3.271 6.322 14.645 1.00 89.69 171 GLY A CA 1
ATOM 1322 C C . GLY A 1 171 ? 3.000 5.600 13.322 1.00 89.69 171 GLY A C 1
ATOM 1323 O O . GLY A 1 171 ? 2.925 6.241 12.277 1.00 89.69 171 GLY A O 1
ATOM 1324 N N . VAL A 1 172 ? 2.846 4.275 13.349 1.00 94.06 172 VAL A N 1
ATOM 1325 C CA . VAL A 1 172 ? 2.395 3.486 12.196 1.00 94.06 172 VAL A CA 1
ATOM 1326 C C . VAL A 1 172 ? 0.876 3.514 12.161 1.00 94.06 172 VAL A C 1
ATOM 1328 O O . VAL A 1 172 ? 0.230 3.213 13.158 1.00 94.06 172 VAL A O 1
ATOM 1331 N N . ARG A 1 173 ? 0.267 3.796 11.014 1.00 91.69 173 ARG A N 1
ATOM 1332 C CA . ARG A 1 173 ? -1.182 3.635 10.889 1.00 91.69 173 ARG A CA 1
ATOM 1333 C C . ARG A 1 173 ? -1.505 2.145 10.807 1.00 91.69 173 ARG A C 1
ATOM 1335 O O . ARG A 1 173 ? -0.963 1.443 9.959 1.00 91.69 173 ARG A O 1
ATOM 1342 N N . VAL A 1 174 ? -2.410 1.677 11.661 1.00 95.06 174 VAL A N 1
ATOM 1343 C CA . VAL A 1 174 ? -2.903 0.295 11.655 1.00 95.06 174 VAL A CA 1
ATOM 1344 C C . VAL A 1 174 ? -4.410 0.327 11.814 1.00 95.06 174 VAL A C 1
ATOM 1346 O O . VAL A 1 174 ? -4.901 0.891 12.790 1.00 95.06 174 VAL A O 1
ATOM 1349 N N . ALA A 1 175 ? -5.131 -0.264 10.867 1.00 91.56 175 ALA A N 1
ATOM 1350 C CA . ALA A 1 175 ? -6.586 -0.196 10.830 1.00 91.56 175 ALA A CA 1
ATOM 1351 C C . ALA A 1 175 ? -7.203 -1.505 10.309 1.00 91.56 175 ALA A C 1
ATOM 1353 O O . ALA A 1 175 ? -6.572 -2.202 9.506 1.00 91.56 175 ALA A O 1
ATOM 1354 N N . PRO A 1 176 ? -8.423 -1.860 10.752 1.00 91.19 176 PRO A N 1
ATOM 1355 C CA . PRO A 1 176 ? -9.217 -2.875 10.076 1.00 91.19 176 PRO A CA 1
ATOM 1356 C C . PRO A 1 176 ? -9.623 -2.375 8.683 1.00 91.19 176 PRO A C 1
ATOM 1358 O O . PRO A 1 176 ? -9.964 -1.208 8.509 1.00 91.19 176 PRO A O 1
ATOM 1361 N N . ILE A 1 177 ? -9.609 -3.260 7.688 1.00 85.62 177 ILE A N 1
ATOM 1362 C CA . ILE A 1 177 ? -9.973 -2.921 6.299 1.00 85.62 177 ILE A CA 1
ATOM 1363 C C . ILE A 1 177 ? -11.486 -2.991 6.093 1.00 85.62 177 ILE A C 1
ATOM 1365 O O . ILE A 1 177 ? -12.050 -2.270 5.274 1.00 85.62 177 ILE A O 1
ATOM 1369 N N . SER A 1 178 ? -12.156 -3.885 6.818 1.00 78.50 178 SER A N 1
ATOM 1370 C CA . SER A 1 178 ? -13.599 -4.058 6.753 1.00 78.50 178 SER A CA 1
ATOM 1371 C C . SER A 1 178 ? -14.171 -4.236 8.149 1.00 78.50 178 SER A C 1
ATOM 1373 O O . SER A 1 178 ? -13.550 -4.838 9.016 1.00 78.50 178 SER A O 1
ATOM 1375 N N . GLN A 1 179 ? -15.405 -3.777 8.339 1.00 76.81 179 GLN A N 1
ATOM 1376 C CA . GLN A 1 179 ? -16.189 -4.087 9.538 1.00 76.81 179 GLN A CA 1
ATOM 1377 C C . GLN A 1 179 ? -16.723 -5.529 9.531 1.00 76.81 179 GLN A C 1
ATOM 1379 O O . GLN A 1 179 ? -17.226 -6.012 10.541 1.00 76.81 179 GLN A O 1
ATOM 1384 N N . SER A 1 180 ? -16.666 -6.206 8.379 1.00 79.88 180 SER A N 1
ATOM 1385 C CA . SER A 1 180 ? -17.270 -7.528 8.177 1.00 79.88 180 SER A CA 1
ATOM 1386 C C . SER A 1 180 ? -16.288 -8.692 8.311 1.00 79.88 180 SER A C 1
ATOM 1388 O O . SER A 1 180 ? -16.707 -9.850 8.273 1.00 79.88 180 SER A O 1
ATOM 1390 N N . ASP A 1 181 ? -14.995 -8.404 8.457 1.00 91.19 181 ASP A N 1
ATOM 1391 C CA . ASP A 1 181 ? -13.953 -9.414 8.569 1.00 91.19 181 ASP A CA 1
ATOM 1392 C C . ASP A 1 181 ? -12.809 -8.944 9.484 1.00 91.19 181 ASP A C 1
ATOM 1394 O O . ASP A 1 181 ? -12.817 -7.837 10.014 1.00 91.19 181 ASP A O 1
ATOM 1398 N N . SER A 1 182 ? -11.848 -9.825 9.740 1.00 94.12 182 SER A N 1
ATOM 1399 C CA . SER A 1 182 ? -10.714 -9.566 10.626 1.00 94.12 182 SER A CA 1
ATOM 1400 C C . SER A 1 182 ? -9.477 -9.076 9.868 1.00 94.12 182 SER A C 1
ATOM 1402 O O . SER A 1 182 ? -8.372 -9.252 10.370 1.00 94.12 182 SER A O 1
ATOM 1404 N N . ALA A 1 183 ? -9.602 -8.547 8.647 1.00 94.62 183 ALA A N 1
ATOM 1405 C CA . ALA A 1 183 ? -8.446 -8.127 7.862 1.00 94.62 183 ALA A CA 1
ATOM 1406 C C . ALA A 1 183 ? -7.902 -6.772 8.334 1.00 94.62 183 ALA A C 1
ATOM 1408 O O . ALA A 1 183 ? -8.654 -5.822 8.538 1.00 94.62 183 ALA A O 1
ATOM 1409 N N . TYR A 1 184 ? -6.577 -6.675 8.447 1.00 96.00 184 TYR A N 1
ATOM 1410 C CA . TYR A 1 184 ? -5.874 -5.455 8.843 1.00 96.00 184 TYR A CA 1
ATOM 1411 C C . TYR A 1 184 ? -4.951 -4.938 7.742 1.00 96.00 184 TYR A C 1
ATOM 1413 O O . TYR A 1 184 ? -4.359 -5.713 6.974 1.00 96.00 184 TYR A O 1
ATOM 1421 N N . GLU A 1 185 ? -4.788 -3.620 7.734 1.00 95.25 185 GLU A N 1
ATOM 1422 C CA . GLU A 1 185 ? -3.732 -2.901 7.035 1.00 95.25 185 GLU A CA 1
ATOM 1423 C C . GLU A 1 185 ? -2.731 -2.286 8.017 1.00 95.25 185 GLU A C 1
ATOM 1425 O O . GLU A 1 185 ? -3.089 -1.914 9.137 1.00 95.25 185 GLU A O 1
ATOM 1430 N N . ALA A 1 186 ? -1.475 -2.167 7.587 1.00 96.69 186 ALA A N 1
ATOM 1431 C CA . ALA A 1 186 ? -0.453 -1.390 8.278 1.00 96.69 186 ALA A CA 1
ATOM 1432 C C . ALA A 1 186 ? 0.301 -0.496 7.286 1.00 96.69 186 ALA A C 1
ATOM 1434 O O . ALA A 1 186 ? 0.813 -0.978 6.274 1.00 96.69 186 ALA A O 1
ATOM 1435 N N . VAL A 1 187 ? 0.393 0.798 7.593 1.00 94.50 187 VAL A N 1
ATOM 1436 C CA . VAL A 1 187 ? 0.997 1.830 6.743 1.00 94.50 187 VAL A CA 1
ATOM 1437 C C . VAL A 1 187 ? 2.078 2.571 7.532 1.00 94.50 187 VAL A C 1
ATOM 1439 O O . VAL A 1 187 ? 1.803 3.303 8.482 1.00 94.50 187 VAL A O 1
ATOM 1442 N N . PHE A 1 188 ? 3.330 2.376 7.121 1.00 94.19 188 PHE A N 1
ATOM 1443 C CA . PHE A 1 188 ? 4.532 2.955 7.734 1.00 94.19 188 PHE A CA 1
ATOM 1444 C C . PHE A 1 188 ? 4.996 4.229 7.033 1.00 94.19 188 PHE A C 1
ATOM 1446 O O . PHE A 1 188 ? 5.880 4.918 7.535 1.00 94.19 188 PHE A O 1
ATOM 1453 N N . ARG A 1 189 ? 4.422 4.548 5.872 1.00 82.00 189 ARG A N 1
ATOM 1454 C CA . ARG A 1 189 ? 4.849 5.640 4.991 1.00 82.00 189 ARG A CA 1
ATOM 1455 C C . ARG A 1 189 ? 4.948 7.004 5.689 1.00 82.00 189 ARG A C 1
ATOM 1457 O O . ARG A 1 189 ? 5.863 7.762 5.377 1.00 82.00 189 ARG A O 1
ATOM 1464 N N . LEU A 1 190 ? 4.108 7.280 6.694 1.00 81.50 190 LEU A N 1
ATOM 1465 C CA . LEU A 1 190 ? 4.171 8.510 7.506 1.00 81.50 190 LEU A CA 1
ATOM 1466 C C . LEU A 1 190 ? 5.467 8.644 8.324 1.00 81.50 190 LEU A C 1
ATOM 1468 O O . LEU A 1 190 ? 5.894 9.749 8.641 1.00 81.50 190 LEU A O 1
ATOM 1472 N N . LEU A 1 191 ? 6.135 7.532 8.629 1.00 87.62 191 LEU A N 1
ATOM 1473 C CA 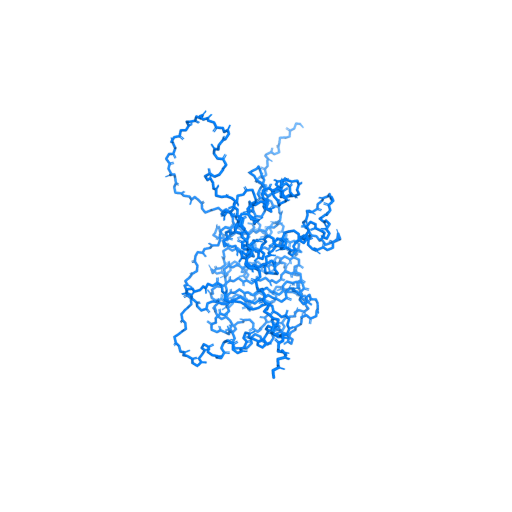. LEU A 1 191 ? 7.419 7.531 9.328 1.00 87.62 191 LEU A CA 1
ATOM 1474 C C . LEU A 1 191 ? 8.600 7.789 8.379 1.00 87.62 191 LEU A C 1
ATOM 1476 O O . LEU A 1 191 ? 9.700 8.089 8.852 1.00 87.62 191 LEU A O 1
ATOM 1480 N N . ARG A 1 192 ? 8.403 7.682 7.054 1.00 86.25 192 ARG A N 1
ATOM 1481 C CA . ARG A 1 192 ? 9.446 7.835 6.021 1.00 86.25 192 ARG A CA 1
ATOM 1482 C C . ARG A 1 192 ? 10.713 7.051 6.424 1.00 86.25 192 ARG A C 1
ATOM 1484 O O . ARG A 1 192 ? 10.630 5.927 6.923 1.00 86.25 192 ARG A O 1
ATOM 1491 N N . LYS A 1 193 ? 11.903 7.642 6.274 1.00 88.38 193 LYS A N 1
ATOM 1492 C CA . LYS A 1 193 ? 13.192 7.010 6.620 1.00 88.38 193 LYS A CA 1
ATOM 1493 C C . LYS A 1 193 ? 13.394 6.728 8.120 1.00 88.38 193 LYS A C 1
ATOM 1495 O O . LYS A 1 193 ? 14.366 6.062 8.461 1.00 88.38 193 LYS A O 1
ATOM 1500 N N . ASN A 1 194 ? 12.494 7.167 9.008 1.00 89.00 194 ASN A N 1
ATOM 1501 C CA . ASN A 1 194 ? 12.555 6.821 10.435 1.00 89.00 194 ASN A CA 1
ATOM 1502 C C . ASN A 1 194 ? 12.015 5.411 10.730 1.00 89.00 194 ASN A C 1
ATOM 1504 O O . ASN A 1 194 ? 12.300 4.866 11.796 1.00 89.00 194 ASN A O 1
ATOM 1508 N N . ALA A 1 195 ? 11.261 4.804 9.808 1.00 93.31 195 ALA A N 1
ATOM 1509 C CA . ALA A 1 195 ? 10.889 3.396 9.901 1.00 93.31 195 ALA A CA 1
ATOM 1510 C C . ALA A 1 195 ? 11.974 2.515 9.271 1.00 93.31 195 ALA A C 1
ATOM 1512 O O . ALA A 1 195 ? 12.212 2.579 8.069 1.00 93.31 195 ALA A O 1
ATOM 1513 N N . GLY A 1 196 ? 12.624 1.679 10.080 1.00 93.75 196 GLY A N 1
ATOM 1514 C CA . GLY A 1 196 ? 13.553 0.645 9.621 1.00 93.75 196 GLY A CA 1
ATOM 1515 C C . GLY A 1 196 ? 13.110 -0.754 10.046 1.00 93.75 196 GLY A C 1
ATOM 1516 O O . GLY A 1 196 ? 11.964 -0.981 10.439 1.00 93.75 196 GLY A O 1
ATOM 1517 N N . ASP A 1 197 ? 14.044 -1.707 10.029 1.00 95.81 197 ASP A N 1
ATOM 1518 C CA . ASP A 1 197 ? 13.741 -3.106 10.360 1.00 95.81 197 ASP A CA 1
ATOM 1519 C C . ASP A 1 197 ? 13.188 -3.298 11.780 1.00 95.81 197 ASP A C 1
ATOM 1521 O O . ASP A 1 197 ? 12.401 -4.214 12.019 1.00 95.81 197 ASP A O 1
ATOM 1525 N N . ALA A 1 198 ? 13.570 -2.434 12.724 1.00 94.00 198 ALA A N 1
ATOM 1526 C CA . ALA A 1 198 ? 13.054 -2.472 14.089 1.00 94.00 198 ALA A CA 1
ATOM 1527 C C . ALA A 1 198 ? 11.551 -2.152 14.143 1.00 94.00 198 ALA A C 1
ATOM 1529 O O . ALA A 1 198 ? 10.809 -2.842 14.837 1.00 94.00 198 ALA A O 1
ATOM 1530 N N . GLN A 1 199 ? 11.096 -1.153 13.380 1.00 94.00 199 GLN A N 1
ATOM 1531 C CA . GLN A 1 199 ? 9.681 -0.792 13.296 1.00 94.00 199 GLN A CA 1
ATOM 1532 C C . GLN A 1 199 ? 8.876 -1.900 12.609 1.00 94.00 199 GLN A C 1
ATOM 1534 O O . GLN A 1 199 ? 7.834 -2.297 13.118 1.00 94.00 199 GLN A O 1
ATOM 1539 N N . VAL A 1 200 ? 9.369 -2.477 11.508 1.00 94.75 200 VAL A N 1
ATOM 1540 C CA . VAL A 1 200 ? 8.661 -3.580 10.827 1.00 94.75 200 VAL A CA 1
ATOM 1541 C C . VAL A 1 200 ? 8.569 -4.833 11.704 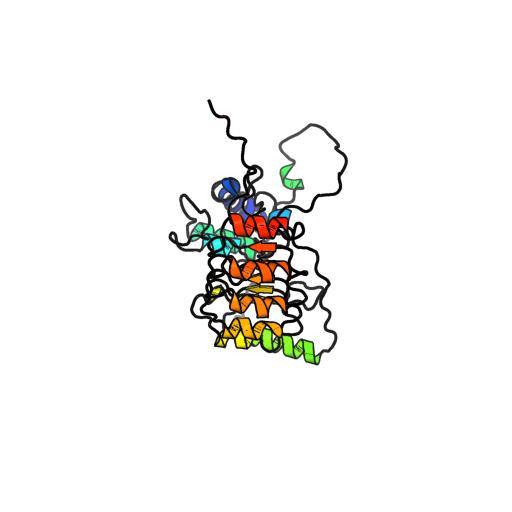1.00 94.75 200 VAL A C 1
ATOM 1543 O O . VAL A 1 200 ? 7.561 -5.535 11.671 1.00 94.75 200 VAL A O 1
ATOM 1546 N N . GLN A 1 201 ? 9.559 -5.107 12.560 1.00 94.38 201 GLN A N 1
ATOM 1547 C CA . GLN A 1 201 ? 9.476 -6.208 13.533 1.00 94.38 201 GLN A CA 1
ATOM 1548 C C . GLN A 1 201 ? 8.320 -6.054 14.535 1.00 94.38 201 GLN A C 1
ATOM 1550 O O . GLN A 1 201 ? 7.862 -7.060 15.085 1.00 94.38 201 GLN A O 1
ATOM 1555 N N . MET A 1 202 ? 7.811 -4.836 14.747 1.00 95.69 202 MET A N 1
ATOM 1556 C CA . MET A 1 202 ? 6.641 -4.589 15.594 1.00 95.69 202 MET A CA 1
ATOM 1557 C C . MET A 1 202 ? 5.323 -5.075 14.967 1.00 95.69 202 MET A C 1
ATOM 1559 O O . MET A 1 202 ? 4.325 -5.141 15.673 1.00 95.69 202 MET A O 1
ATOM 1563 N N . LEU A 1 203 ? 5.314 -5.508 13.697 1.00 97.06 203 LEU A N 1
ATOM 1564 C CA . LEU A 1 203 ? 4.177 -6.223 13.091 1.00 97.06 203 LEU A CA 1
ATOM 1565 C C . LEU A 1 203 ? 3.887 -7.582 13.750 1.00 97.06 203 LEU A C 1
ATOM 1567 O O . LEU A 1 203 ? 2.858 -8.197 13.467 1.00 97.06 203 LEU A O 1
ATOM 1571 N N . LYS A 1 204 ? 4.791 -8.084 14.601 1.00 95.88 204 LYS A N 1
ATOM 1572 C CA . LYS A 1 204 ? 4.573 -9.308 15.377 1.00 95.88 204 LYS A CA 1
ATOM 1573 C C . LYS A 1 204 ? 3.250 -9.223 16.148 1.00 95.88 204 LYS A C 1
ATOM 1575 O O . LYS A 1 204 ? 3.032 -8.296 16.920 1.00 95.88 204 LYS A O 1
ATOM 1580 N N . GLY A 1 205 ? 2.413 -10.241 15.998 1.00 96.56 205 GLY A N 1
ATOM 1581 C CA . GLY A 1 205 ? 1.053 -10.307 16.529 1.00 96.56 205 GLY A CA 1
ATOM 1582 C C . GLY A 1 205 ? -0.026 -10.079 15.467 1.00 96.56 205 GLY A C 1
ATOM 1583 O O . GLY A 1 205 ? -1.168 -10.463 15.699 1.00 96.56 205 GLY A O 1
ATOM 1584 N N . LEU A 1 206 ? 0.319 -9.514 14.301 1.00 98.00 206 LEU A N 1
ATOM 1585 C CA . LEU A 1 206 ? -0.603 -9.311 13.175 1.00 98.00 206 LEU A CA 1
ATOM 1586 C C . LEU A 1 206 ? -0.515 -10.413 12.104 1.00 98.00 206 LEU A C 1
ATOM 1588 O O . LEU A 1 206 ? -1.216 -10.345 11.097 1.00 98.00 206 LEU A O 1
ATOM 1592 N N . GLU A 1 207 ? 0.295 -11.460 12.307 1.00 97.38 207 GLU A N 1
ATOM 1593 C CA . GLU A 1 207 ? 0.439 -12.589 11.375 1.00 97.38 207 GLU A CA 1
ATOM 1594 C C . GLU A 1 207 ? -0.887 -13.202 10.878 1.00 97.38 207 GLU A C 1
ATOM 1596 O O . GLU A 1 207 ? -0.961 -13.511 9.683 1.00 97.38 207 GLU A O 1
ATOM 1601 N N . PRO A 1 208 ? -1.932 -13.394 11.715 1.00 96.75 208 PRO A N 1
ATOM 1602 C CA . PRO A 1 208 ? -3.175 -14.012 11.252 1.00 96.75 208 PRO A CA 1
ATOM 1603 C C . PRO A 1 208 ? -4.072 -13.083 10.420 1.00 96.75 208 PRO A C 1
ATOM 1605 O O . PRO A 1 208 ? -4.981 -13.581 9.758 1.00 96.75 208 PRO A O 1
ATOM 1608 N N . VAL A 1 209 ? -3.837 -11.766 10.450 1.00 96.94 209 VAL A N 1
ATOM 1609 C CA . VAL A 1 209 ? -4.804 -10.758 9.977 1.00 96.94 209 VAL A CA 1
ATOM 1610 C C . VAL A 1 209 ? -4.250 -9.748 8.975 1.00 96.94 209 VAL A C 1
ATOM 1612 O O . VAL A 1 209 ? -5.027 -9.119 8.260 1.00 96.94 209 VAL A O 1
ATOM 1615 N N . LEU A 1 210 ? -2.929 -9.567 8.900 1.00 97.75 210 LEU A N 1
ATOM 1616 C CA . LEU A 1 210 ? -2.332 -8.550 8.038 1.00 97.75 210 LEU A CA 1
ATOM 1617 C C . LEU A 1 210 ? -2.482 -8.937 6.564 1.00 97.75 210 LEU A C 1
ATOM 1619 O O . LEU A 1 210 ? -1.921 -9.938 6.111 1.00 97.75 210 LEU A O 1
ATOM 1623 N N . THR A 1 211 ? -3.211 -8.116 5.810 1.00 96.50 211 THR A N 1
ATOM 1624 C CA . THR A 1 211 ? -3.456 -8.331 4.375 1.00 96.50 211 THR A CA 1
ATOM 1625 C C . THR A 1 211 ? -2.887 -7.239 3.486 1.00 96.50 211 THR A C 1
ATOM 1627 O O . THR A 1 211 ? -2.569 -7.520 2.328 1.00 96.50 211 THR A O 1
ATOM 1630 N N . ARG A 1 212 ? -2.723 -6.023 4.015 1.00 95.94 212 ARG A N 1
ATOM 1631 C CA . ARG A 1 212 ? -2.123 -4.887 3.312 1.00 95.94 212 ARG A CA 1
ATOM 1632 C C . ARG A 1 212 ? -0.962 -4.349 4.134 1.00 95.94 212 ARG A C 1
ATOM 1634 O O . ARG A 1 212 ? -1.129 -4.060 5.317 1.00 95.94 212 ARG A O 1
ATOM 1641 N N . LEU A 1 213 ? 0.207 -4.239 3.518 1.00 97.50 213 LEU A N 1
ATOM 1642 C CA . LEU A 1 213 ? 1.384 -3.648 4.142 1.00 97.50 213 LEU A CA 1
ATOM 1643 C C . LEU A 1 213 ? 1.983 -2.603 3.211 1.00 97.50 213 LEU A C 1
ATOM 1645 O O . LEU A 1 213 ? 2.392 -2.928 2.097 1.00 97.50 213 LEU A O 1
ATOM 1649 N N . ASP A 1 214 ? 2.073 -1.374 3.698 1.00 95.94 214 ASP A N 1
ATOM 1650 C CA . ASP A 1 214 ? 2.738 -0.275 3.015 1.00 95.94 214 ASP A CA 1
ATOM 1651 C C . ASP A 1 214 ? 3.963 0.174 3.817 1.00 95.94 214 ASP A C 1
ATOM 1653 O O . ASP A 1 214 ? 3.844 0.725 4.914 1.00 95.94 214 ASP A O 1
ATOM 1657 N N . VAL A 1 215 ? 5.149 -0.086 3.266 1.00 96.69 215 VAL A N 1
ATOM 1658 C CA . VAL A 1 215 ? 6.442 0.367 3.799 1.00 96.69 215 VAL A CA 1
ATOM 1659 C C . VAL A 1 215 ? 7.180 1.248 2.788 1.00 96.69 215 VAL A C 1
ATOM 1661 O O . VAL A 1 215 ? 8.409 1.347 2.825 1.00 96.69 215 VAL A O 1
ATOM 1664 N N . ALA A 1 216 ? 6.439 1.900 1.891 1.00 92.81 216 ALA A N 1
ATOM 1665 C CA . ALA A 1 216 ? 6.981 2.776 0.866 1.00 92.81 216 ALA A CA 1
ATOM 1666 C C . ALA A 1 216 ? 7.855 3.893 1.444 1.00 92.81 216 ALA A C 1
ATOM 1668 O O . ALA A 1 216 ? 7.543 4.486 2.483 1.00 92.81 216 ALA A O 1
ATOM 1669 N N . GLY A 1 217 ? 8.971 4.180 0.773 1.00 89.94 217 GLY A N 1
ATOM 1670 C CA . GLY A 1 217 ? 9.869 5.278 1.132 1.00 89.94 217 GLY A CA 1
ATOM 1671 C C . GLY A 1 217 ? 10.569 5.112 2.487 1.00 89.94 217 GLY A C 1
ATOM 1672 O O . GLY A 1 217 ? 11.287 6.017 2.921 1.00 89.94 217 GLY A O 1
ATOM 1673 N N . THR A 1 218 ? 10.429 3.969 3.162 1.00 95.31 218 THR A N 1
ATOM 1674 C CA . THR A 1 218 ? 11.053 3.720 4.469 1.00 95.31 218 THR A CA 1
ATOM 1675 C C . THR A 1 218 ? 12.525 3.291 4.356 1.00 95.31 218 THR A C 1
ATOM 1677 O O . THR A 1 218 ? 13.098 3.219 3.266 1.00 95.31 218 THR A O 1
ATOM 1680 N N . ALA A 1 219 ? 13.185 3.070 5.496 1.00 95.62 219 ALA A N 1
ATOM 1681 C CA . ALA A 1 219 ? 14.557 2.565 5.607 1.00 95.62 219 ALA A CA 1
ATOM 1682 C C . ALA A 1 219 ? 14.608 1.039 5.841 1.00 95.62 219 ALA A C 1
ATOM 1684 O O . ALA A 1 219 ? 15.571 0.523 6.414 1.00 95.62 219 ALA A O 1
ATOM 1685 N N . VAL A 1 220 ? 13.564 0.309 5.432 1.00 95.19 220 VAL A N 1
ATOM 1686 C CA . VAL A 1 220 ? 13.518 -1.158 5.527 1.00 95.19 220 VAL A CA 1
ATOM 1687 C C . VAL A 1 220 ? 14.600 -1.798 4.665 1.00 95.19 220 VAL A C 1
ATOM 1689 O O . VAL A 1 220 ? 14.873 -1.351 3.551 1.00 95.19 220 VAL A O 1
ATOM 1692 N N . SER A 1 221 ? 15.220 -2.856 5.183 1.00 95.00 221 SER A N 1
ATOM 1693 C CA . SER A 1 221 ? 16.252 -3.616 4.481 1.00 95.00 221 SER A CA 1
ATOM 1694 C C . SER A 1 221 ? 15.763 -5.023 4.125 1.00 95.00 221 SER A C 1
ATOM 1696 O O . SER A 1 221 ? 14.629 -5.417 4.415 1.00 95.00 221 SER A O 1
ATOM 1698 N N . ARG A 1 222 ? 16.664 -5.837 3.561 1.00 94.81 222 ARG A N 1
ATOM 1699 C CA . ARG A 1 222 ? 16.432 -7.271 3.340 1.00 94.81 222 ARG A CA 1
ATOM 1700 C C . ARG A 1 222 ? 15.989 -8.023 4.598 1.00 94.81 222 ARG A C 1
ATOM 1702 O O . ARG A 1 222 ? 15.371 -9.072 4.480 1.00 94.81 222 ARG A O 1
ATOM 1709 N N . ILE A 1 223 ? 16.313 -7.529 5.798 1.00 95.12 223 ILE A N 1
ATOM 1710 C CA . ILE A 1 223 ? 15.904 -8.161 7.062 1.00 95.12 223 ILE A CA 1
ATOM 1711 C C . ILE A 1 223 ? 14.383 -8.081 7.221 1.00 95.12 223 ILE A C 1
ATOM 1713 O O . ILE A 1 223 ? 13.755 -9.096 7.525 1.00 95.12 223 ILE A O 1
ATOM 1717 N N . SER A 1 224 ? 13.789 -6.909 6.973 1.00 95.69 224 SER A N 1
ATOM 1718 C CA . SER A 1 224 ? 12.333 -6.739 6.959 1.00 95.69 224 SER A CA 1
ATOM 1719 C C . SER A 1 224 ? 11.677 -7.648 5.929 1.00 95.69 224 SER A C 1
ATOM 1721 O O . SER A 1 224 ? 10.778 -8.412 6.277 1.00 95.69 224 SER A O 1
ATOM 1723 N N . VAL A 1 225 ? 12.169 -7.627 4.684 1.00 96.50 225 VAL A N 1
ATOM 1724 C CA . VAL A 1 225 ? 11.587 -8.420 3.589 1.00 96.50 225 VAL A CA 1
ATOM 1725 C C . VAL A 1 225 ? 11.695 -9.921 3.872 1.00 96.50 225 VAL A C 1
ATOM 1727 O O . VAL A 1 225 ? 10.711 -10.647 3.736 1.00 96.50 225 VAL A O 1
ATOM 1730 N N . ALA A 1 226 ? 12.841 -10.379 4.388 1.00 95.25 226 ALA A N 1
ATOM 1731 C CA . ALA A 1 226 ? 13.056 -11.756 4.831 1.00 95.25 226 ALA A CA 1
ATOM 1732 C C . ALA A 1 226 ? 12.144 -12.178 5.996 1.00 95.25 226 ALA A C 1
ATOM 1734 O O . ALA A 1 226 ? 12.001 -13.368 6.255 1.00 95.25 226 ALA A O 1
ATOM 1735 N N . GLY A 1 227 ? 11.535 -11.240 6.726 1.00 95.31 227 GLY A N 1
ATOM 1736 C CA . GLY A 1 227 ? 10.559 -11.524 7.778 1.00 95.31 227 GLY A CA 1
ATOM 1737 C C . GLY A 1 227 ? 9.131 -11.716 7.264 1.00 95.31 227 GLY A C 1
ATOM 1738 O O . GLY A 1 227 ? 8.311 -12.304 7.976 1.00 95.31 227 GLY A O 1
ATOM 1739 N N . LEU A 1 228 ? 8.830 -11.262 6.040 1.00 96.31 228 LEU A N 1
ATOM 1740 C CA . LEU A 1 228 ? 7.454 -11.163 5.550 1.00 96.31 228 LEU A CA 1
ATOM 1741 C C . LEU A 1 228 ? 6.774 -12.517 5.327 1.00 96.31 228 LEU A C 1
ATOM 1743 O O . LEU A 1 228 ? 5.554 -12.589 5.429 1.00 96.31 228 LEU A O 1
ATOM 1747 N N . TRP A 1 229 ? 7.527 -13.608 5.127 1.00 94.25 229 TRP A N 1
ATOM 1748 C CA . TRP A 1 229 ? 6.970 -14.959 4.923 1.00 94.25 229 TRP A CA 1
ATOM 1749 C C . TRP A 1 229 ? 6.024 -15.425 6.044 1.00 94.25 229 TRP A C 1
ATOM 1751 O O . TRP A 1 229 ? 5.222 -16.336 5.833 1.00 94.25 229 TRP A O 1
ATOM 1761 N N . LYS A 1 230 ? 6.102 -14.823 7.239 1.00 96.25 230 LYS A N 1
ATOM 1762 C CA . LYS A 1 230 ? 5.213 -15.119 8.372 1.00 96.25 230 LYS A CA 1
ATOM 1763 C C . LYS A 1 230 ? 3.780 -14.624 8.150 1.00 96.25 230 LYS A C 1
ATOM 1765 O O . LYS A 1 230 ? 2.846 -15.244 8.652 1.00 96.25 230 LYS A O 1
ATOM 1770 N N . PHE A 1 231 ? 3.590 -13.560 7.369 1.00 97.31 231 PHE A N 1
ATOM 1771 C CA . PHE A 1 231 ? 2.286 -12.952 7.087 1.00 97.31 231 PHE A CA 1
ATOM 1772 C C . PHE A 1 231 ? 1.623 -13.661 5.905 1.00 97.31 231 PHE A C 1
ATOM 1774 O O . PHE A 1 231 ? 1.514 -13.141 4.799 1.00 97.31 231 PHE A O 1
ATOM 1781 N N . ARG A 1 232 ? 1.185 -14.903 6.128 1.00 95.62 232 ARG A N 1
ATOM 1782 C CA . ARG A 1 232 ? 0.649 -15.786 5.072 1.00 95.62 232 ARG A CA 1
ATOM 1783 C C . ARG A 1 232 ? -0.637 -15.265 4.416 1.00 95.62 232 ARG A C 1
ATOM 1785 O O . ARG A 1 232 ? -1.007 -15.774 3.363 1.00 95.62 232 ARG A O 1
ATOM 1792 N N . LYS A 1 233 ? -1.294 -14.285 5.043 1.00 96.56 233 LYS A N 1
ATOM 1793 C CA . LYS A 1 233 ? -2.496 -13.590 4.564 1.00 96.56 233 LYS A CA 1
ATOM 1794 C C . LYS A 1 233 ? -2.205 -12.293 3.809 1.00 96.56 233 LYS A C 1
ATOM 1796 O O . LYS A 1 233 ? -3.145 -11.651 3.347 1.00 96.56 233 LYS A O 1
ATOM 1801 N N . LEU A 1 234 ? -0.932 -11.929 3.637 1.00 97.50 234 LEU A N 1
ATOM 1802 C CA . LEU A 1 234 ? -0.545 -10.723 2.919 1.00 97.50 234 LEU A CA 1
ATOM 1803 C C . LEU A 1 234 ? -0.935 -10.824 1.438 1.00 97.50 234 LEU A C 1
ATOM 1805 O O . LEU A 1 234 ? -0.560 -11.774 0.750 1.00 97.50 234 LEU A O 1
ATOM 1809 N N . ARG A 1 235 ? -1.695 -9.834 0.968 1.00 95.94 235 ARG A N 1
ATOM 1810 C CA . ARG A 1 235 ? -2.286 -9.760 -0.377 1.00 95.94 235 ARG A CA 1
ATOM 1811 C C . ARG A 1 235 ? -1.771 -8.570 -1.167 1.00 95.94 235 ARG A C 1
ATOM 1813 O O . ARG A 1 235 ? -1.596 -8.688 -2.377 1.00 95.94 235 ARG A O 1
ATOM 1820 N N . ILE A 1 236 ? -1.526 -7.457 -0.487 1.00 96.00 236 ILE A N 1
ATOM 1821 C CA . ILE A 1 236 ? -1.027 -6.212 -1.067 1.00 96.00 236 ILE A CA 1
ATOM 1822 C C . ILE A 1 236 ? 0.221 -5.802 -0.299 1.00 96.00 236 ILE A C 1
ATOM 1824 O O . ILE A 1 236 ? 0.191 -5.697 0.930 1.00 96.00 236 ILE A O 1
ATOM 1828 N N . LEU A 1 237 ? 1.311 -5.592 -1.029 1.00 97.75 237 LEU A N 1
ATOM 1829 C CA . LEU A 1 237 ? 2.586 -5.174 -0.470 1.00 97.75 237 LEU A CA 1
ATOM 1830 C C . LEU A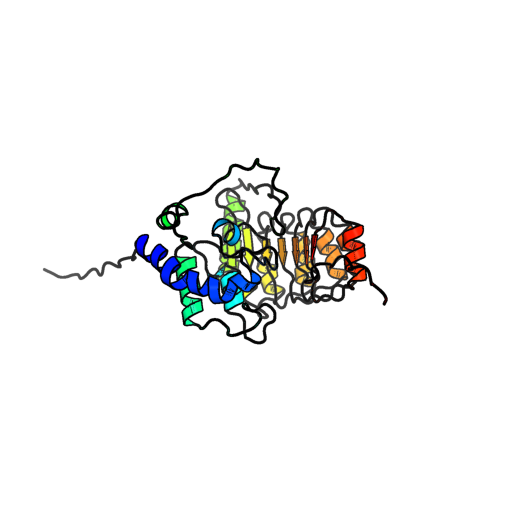 1 237 ? 3.160 -4.016 -1.280 1.00 97.75 237 LEU A C 1
ATOM 1832 O O . LEU A 1 237 ? 3.452 -4.172 -2.467 1.00 97.75 237 LEU A O 1
ATOM 1836 N N . ASN A 1 238 ? 3.381 -2.890 -0.607 1.00 97.00 238 ASN A N 1
ATOM 1837 C CA . ASN A 1 238 ? 4.115 -1.765 -1.158 1.00 97.00 238 ASN A CA 1
ATOM 1838 C C . ASN A 1 238 ? 5.540 -1.715 -0.610 1.00 97.00 238 ASN A C 1
ATOM 1840 O O . ASN A 1 238 ? 5.745 -1.500 0.586 1.00 97.00 238 ASN A O 1
ATOM 1844 N N . LEU A 1 239 ? 6.509 -1.914 -1.503 1.00 97.00 239 LEU A N 1
ATOM 1845 C CA . LEU A 1 239 ? 7.945 -1.789 -1.250 1.00 97.00 239 LEU A CA 1
ATOM 1846 C C . LEU A 1 239 ? 8.553 -0.631 -2.048 1.00 97.00 239 LEU A C 1
ATOM 1848 O O . LEU A 1 239 ? 9.775 -0.600 -2.227 1.00 97.00 239 LEU A O 1
ATOM 1852 N N . SER A 1 240 ? 7.734 0.293 -2.556 1.00 94.00 240 SER A N 1
ATOM 1853 C CA . SER A 1 240 ? 8.229 1.375 -3.395 1.00 94.00 240 SER A CA 1
ATOM 1854 C C . SER A 1 240 ? 9.315 2.191 -2.689 1.00 94.00 240 SER A C 1
ATOM 1856 O O . SER A 1 240 ? 9.269 2.423 -1.479 1.00 94.00 240 SER A O 1
ATOM 1858 N N . GLU A 1 241 ? 10.343 2.579 -3.443 1.00 93.00 241 GLU A N 1
ATOM 1859 C CA . GLU A 1 241 ? 11.482 3.379 -2.965 1.00 93.00 241 GLU A CA 1
ATOM 1860 C C . GLU A 1 241 ? 12.239 2.800 -1.753 1.00 93.00 241 GLU A C 1
ATOM 1862 O O . GLU A 1 241 ? 12.843 3.515 -0.938 1.00 93.00 241 GLU A O 1
ATOM 1867 N N . THR A 1 242 ? 12.223 1.476 -1.629 1.00 95.88 242 THR A N 1
ATOM 1868 C CA . THR A 1 242 ? 13.057 0.740 -0.678 1.00 95.88 242 THR A CA 1
ATOM 1869 C C . THR A 1 242 ? 14.281 0.147 -1.378 1.00 95.88 242 THR A C 1
ATOM 1871 O O . THR A 1 242 ? 14.414 0.166 -2.602 1.00 95.88 242 THR A O 1
ATOM 1874 N N . VAL A 1 243 ? 15.207 -0.419 -0.600 1.00 95.31 243 VAL A N 1
ATOM 1875 C CA . VAL A 1 243 ? 16.433 -1.040 -1.134 1.00 95.31 243 VAL A CA 1
ATOM 1876 C C . VAL A 1 243 ? 16.229 -2.479 -1.638 1.00 95.31 243 VAL A C 1
ATOM 1878 O O . VAL A 1 243 ? 17.203 -3.220 -1.752 1.00 95.31 243 VAL A O 1
ATOM 1881 N N . THR A 1 244 ? 14.987 -2.890 -1.921 1.00 97.19 244 THR A N 1
ATOM 1882 C CA . THR A 1 244 ? 14.634 -4.239 -2.398 1.00 97.19 244 THR A CA 1
ATOM 1883 C C . THR A 1 244 ? 15.347 -4.603 -3.704 1.00 97.19 244 THR A C 1
ATOM 1885 O O . THR A 1 244 ? 15.452 -3.792 -4.624 1.00 97.19 244 THR A O 1
ATOM 1888 N N . THR A 1 245 ? 15.822 -5.847 -3.780 1.00 97.00 245 THR A N 1
ATOM 1889 C CA . THR A 1 245 ? 16.601 -6.427 -4.885 1.00 97.00 245 THR A CA 1
ATOM 1890 C C . THR A 1 245 ? 15.988 -7.735 -5.398 1.00 97.00 245 THR A C 1
ATOM 1892 O O . THR A 1 245 ? 15.037 -8.257 -4.819 1.00 97.00 245 THR A O 1
ATOM 1895 N N . ASP A 1 246 ? 16.571 -8.306 -6.457 1.00 97.50 246 ASP A N 1
ATOM 1896 C CA . ASP A 1 246 ? 16.155 -9.602 -7.015 1.00 97.50 246 ASP A CA 1
ATOM 1897 C C . ASP A 1 246 ? 16.202 -10.746 -5.979 1.00 97.50 246 ASP A C 1
ATOM 1899 O O . ASP A 1 246 ? 15.313 -11.598 -5.959 1.00 97.50 246 ASP A O 1
ATOM 1903 N N . ASP A 1 247 ? 17.183 -10.732 -5.066 1.00 95.19 247 ASP A N 1
ATOM 1904 C CA . ASP A 1 247 ? 17.335 -11.742 -4.004 1.00 95.19 247 ASP A CA 1
ATOM 1905 C C . ASP A 1 247 ? 16.137 -11.765 -3.040 1.00 95.19 247 ASP A C 1
ATOM 1907 O O . ASP A 1 247 ? 15.778 -12.809 -2.487 1.00 95.19 247 ASP A O 1
ATOM 1911 N N . ASP A 1 248 ? 15.506 -10.611 -2.826 1.00 96.75 248 ASP A N 1
ATOM 1912 C CA . ASP A 1 248 ? 14.393 -10.469 -1.893 1.00 96.75 248 ASP A CA 1
ATOM 1913 C C . ASP A 1 248 ? 13.096 -11.073 -2.461 1.00 96.75 248 ASP A C 1
ATOM 1915 O O . ASP A 1 248 ? 12.249 -11.565 -1.705 1.00 96.75 248 ASP A O 1
ATOM 1919 N N . LEU A 1 249 ? 12.968 -11.130 -3.794 1.00 97.31 249 LEU A N 1
ATOM 1920 C CA . LEU A 1 249 ? 11.799 -11.687 -4.483 1.00 97.31 249 LEU A CA 1
ATOM 1921 C C . LEU A 1 249 ? 11.588 -13.171 -4.170 1.00 97.31 249 LEU A C 1
ATOM 1923 O O . LEU A 1 249 ? 10.447 -13.625 -4.132 1.00 97.31 249 LEU A O 1
ATOM 1927 N N . ALA A 1 250 ? 12.653 -13.926 -3.881 1.00 91.75 250 ALA A N 1
ATOM 1928 C CA . ALA A 1 250 ? 12.535 -15.329 -3.483 1.00 91.75 250 ALA A CA 1
ATOM 1929 C C . ALA A 1 250 ? 11.729 -15.494 -2.182 1.00 91.75 250 ALA A C 1
ATOM 1931 O O . ALA A 1 250 ? 10.949 -16.440 -2.048 1.00 91.75 250 ALA A O 1
ATOM 1932 N N . THR A 1 251 ? 11.863 -14.552 -1.240 1.00 90.94 251 THR A N 1
ATOM 1933 C CA . THR A 1 251 ? 11.036 -14.549 -0.025 1.00 90.94 251 THR A CA 1
ATOM 1934 C C . THR A 1 251 ? 9.595 -14.192 -0.366 1.00 90.94 251 THR A C 1
ATOM 1936 O O . THR A 1 251 ? 8.673 -14.876 0.081 1.00 90.94 251 THR A O 1
ATOM 1939 N N . LEU A 1 252 ? 9.385 -13.160 -1.186 1.00 96.75 252 LEU A N 1
ATOM 1940 C CA . LEU A 1 252 ? 8.044 -12.715 -1.574 1.00 96.75 252 LEU A CA 1
ATOM 1941 C C . LEU A 1 252 ? 7.278 -13.791 -2.353 1.00 96.75 252 LEU A C 1
ATOM 1943 O O . LEU A 1 252 ? 6.078 -13.954 -2.152 1.00 96.75 252 LEU A O 1
ATOM 1947 N N . ALA A 1 253 ? 7.969 -14.597 -3.161 1.00 95.38 253 ALA A N 1
ATOM 1948 C CA . ALA A 1 253 ? 7.381 -15.716 -3.891 1.00 95.38 253 ALA A CA 1
ATOM 1949 C C . ALA A 1 253 ? 6.831 -16.832 -2.982 1.00 95.38 253 ALA A C 1
ATOM 1951 O O . ALA A 1 253 ? 6.020 -17.643 -3.427 1.00 95.38 253 ALA A O 1
ATOM 1952 N N . SER A 1 254 ? 7.229 -16.871 -1.704 1.00 93.88 254 SER A N 1
ATOM 1953 C CA . SER A 1 254 ? 6.680 -17.809 -0.715 1.00 93.88 254 SER A CA 1
ATOM 1954 C C . SER A 1 254 ? 5.328 -17.373 -0.126 1.00 93.88 254 SER A C 1
ATOM 1956 O O . SER A 1 254 ? 4.676 -18.164 0.565 1.00 93.88 254 SER A O 1
ATOM 1958 N N . LEU A 1 255 ? 4.888 -16.136 -0.394 1.00 96.94 255 LEU A N 1
ATOM 1959 C CA . LEU A 1 255 ? 3.619 -15.595 0.086 1.00 96.94 255 LEU A CA 1
ATOM 1960 C C . LEU A 1 255 ? 2.461 -16.107 -0.784 1.00 96.94 255 LEU A C 1
ATOM 1962 O O . LEU A 1 255 ? 2.343 -15.717 -1.944 1.00 96.94 255 LEU A O 1
ATOM 1966 N N . PRO A 1 256 ? 1.579 -16.971 -0.247 1.00 94.75 256 PRO A N 1
ATOM 1967 C CA . PRO A 1 256 ? 0.624 -17.717 -1.066 1.00 94.75 256 PRO A CA 1
ATOM 1968 C C . PRO A 1 256 ? -0.561 -16.876 -1.557 1.00 94.75 256 PRO A C 1
ATOM 1970 O O . PRO A 1 256 ? -1.229 -17.275 -2.508 1.00 94.75 256 PRO A O 1
ATOM 1973 N N . GLU A 1 257 ? -0.846 -15.750 -0.896 1.00 95.69 257 GLU A N 1
ATOM 1974 C CA . GLU A 1 257 ? -1.977 -14.866 -1.207 1.00 95.69 257 GLU A CA 1
ATOM 1975 C C . GLU A 1 257 ? -1.528 -13.524 -1.819 1.00 95.69 257 GLU A C 1
ATOM 1977 O O . GLU A 1 257 ? -2.381 -12.698 -2.153 1.00 95.69 257 GLU A O 1
ATOM 1982 N N . LEU A 1 258 ? -0.217 -13.305 -2.024 1.00 97.38 258 LEU A N 1
ATOM 1983 C CA . LEU A 1 258 ? 0.286 -12.024 -2.522 1.00 97.38 258 LEU A CA 1
ATOM 1984 C C . LEU A 1 258 ? -0.180 -11.806 -3.961 1.00 97.38 258 LEU A C 1
ATOM 1986 O O . LEU A 1 258 ? 0.185 -12.547 -4.874 1.00 97.38 258 LEU A O 1
ATOM 1990 N N . THR A 1 259 ? -1.016 -10.792 -4.133 1.00 95.81 259 THR A N 1
ATOM 1991 C CA . THR A 1 259 ? -1.782 -10.524 -5.348 1.00 95.81 259 THR A CA 1
ATOM 1992 C C . THR A 1 259 ? -1.339 -9.232 -6.008 1.00 95.81 259 THR A C 1
ATOM 1994 O O . THR A 1 259 ? -1.312 -9.160 -7.238 1.00 95.81 259 THR A O 1
ATOM 1997 N N . VAL A 1 260 ? -0.944 -8.242 -5.209 1.00 95.31 260 VAL A N 1
ATOM 1998 C CA . VAL A 1 260 ? -0.380 -6.997 -5.712 1.00 95.31 260 VAL A CA 1
ATOM 1999 C C . VAL A 1 260 ? 0.933 -6.682 -5.023 1.00 95.31 260 VAL A C 1
ATOM 2001 O O . VAL A 1 260 ? 1.049 -6.796 -3.801 1.00 95.31 260 VAL A O 1
ATOM 2004 N N . LEU A 1 261 ? 1.918 -6.322 -5.838 1.00 97.12 261 LEU A N 1
ATOM 2005 C CA . LEU A 1 261 ? 3.262 -6.003 -5.399 1.00 97.12 261 LEU A CA 1
ATOM 2006 C C . LEU A 1 261 ? 3.749 -4.736 -6.103 1.00 97.12 261 LEU A C 1
ATOM 2008 O O . LEU A 1 261 ? 3.961 -4.731 -7.317 1.00 97.12 261 LEU A O 1
ATOM 2012 N N . ASN A 1 262 ? 3.961 -3.676 -5.337 1.00 95.81 262 ASN A N 1
ATOM 2013 C CA . ASN A 1 262 ? 4.559 -2.452 -5.844 1.00 95.81 262 ASN A CA 1
ATOM 2014 C C . ASN A 1 262 ? 6.071 -2.455 -5.567 1.00 95.81 262 ASN A C 1
ATOM 2016 O O . ASN A 1 262 ? 6.500 -2.484 -4.413 1.00 95.81 262 ASN A O 1
ATOM 2020 N N . LEU A 1 263 ? 6.864 -2.464 -6.645 1.00 97.06 263 LEU A N 1
ATOM 2021 C CA . LEU A 1 263 ? 8.332 -2.427 -6.640 1.00 97.06 263 LEU A CA 1
ATOM 2022 C C . LEU A 1 263 ? 8.861 -1.130 -7.260 1.00 97.06 263 LEU A C 1
ATOM 2024 O O . LEU A 1 263 ? 10.031 -1.074 -7.642 1.00 97.06 263 LEU A O 1
ATOM 2028 N N . PHE A 1 264 ? 8.020 -0.103 -7.383 1.00 93.81 264 PHE A N 1
ATOM 2029 C CA . PHE A 1 264 ? 8.400 1.183 -7.951 1.00 93.81 264 PHE A CA 1
ATOM 2030 C C . PHE A 1 264 ? 9.696 1.720 -7.331 1.00 93.81 264 PHE A C 1
ATOM 2032 O O . PHE A 1 264 ? 9.862 1.703 -6.112 1.00 93.81 264 PHE A O 1
ATOM 2039 N N . GLY A 1 265 ? 10.636 2.173 -8.161 1.00 91.31 265 GLY A N 1
ATOM 2040 C CA . GLY A 1 265 ? 11.877 2.788 -7.674 1.00 91.31 265 GLY A CA 1
ATOM 2041 C C . GLY A 1 265 ? 12.810 1.852 -6.886 1.00 91.31 265 GLY A C 1
ATOM 2042 O O . GLY A 1 265 ? 13.719 2.333 -6.210 1.00 91.31 265 GLY A O 1
ATOM 2043 N N . THR A 1 266 ? 12.599 0.531 -6.930 1.00 97.25 266 THR A N 1
ATOM 2044 C CA . THR A 1 266 ? 13.478 -0.456 -6.275 1.00 97.25 266 THR A CA 1
ATOM 2045 C C . THR A 1 266 ? 14.635 -0.892 -7.181 1.00 97.25 266 THR A C 1
ATOM 2047 O O . THR A 1 266 ? 14.721 -0.539 -8.357 1.00 97.25 266 THR A O 1
ATOM 2050 N N . GLN A 1 267 ? 15.541 -1.715 -6.646 1.00 97.25 267 GLN A N 1
ATOM 2051 C CA . GLN A 1 267 ? 16.735 -2.190 -7.350 1.00 97.25 267 GLN A CA 1
ATOM 2052 C C . GLN A 1 267 ? 16.525 -3.509 -8.111 1.00 97.25 267 GLN A C 1
ATOM 2054 O O . GLN A 1 267 ? 17.512 -4.094 -8.566 1.00 97.25 267 GLN A O 1
ATOM 2059 N N . VAL A 1 268 ? 15.275 -3.965 -8.248 1.00 98.31 268 VAL A N 1
ATOM 2060 C CA . VAL A 1 268 ? 14.891 -5.150 -9.032 1.00 98.31 268 VAL A CA 1
ATOM 2061 C C . VAL A 1 268 ? 15.275 -4.968 -10.501 1.00 98.31 268 VAL A C 1
ATOM 2063 O O . VAL A 1 268 ? 15.136 -3.879 -11.059 1.00 98.31 268 VAL A O 1
ATOM 2066 N N . SER A 1 269 ? 15.782 -6.029 -11.122 1.00 98.19 269 SER A N 1
ATOM 2067 C CA . SER A 1 269 ? 16.272 -6.052 -12.500 1.00 98.19 269 SER A CA 1
ATOM 2068 C C . SER A 1 269 ? 15.620 -7.166 -13.322 1.00 98.19 269 SER A C 1
ATOM 2070 O O . SER A 1 269 ? 14.813 -7.948 -12.819 1.00 98.19 269 SER A O 1
ATOM 2072 N N . ASP A 1 270 ? 16.002 -7.281 -14.598 1.00 98.31 270 ASP A N 1
ATOM 2073 C CA . ASP A 1 270 ? 15.581 -8.387 -15.468 1.00 98.31 270 ASP A CA 1
ATOM 2074 C C . ASP A 1 270 ? 15.833 -9.780 -14.851 1.00 98.31 270 ASP A C 1
ATOM 2076 O O . ASP A 1 270 ? 15.097 -10.719 -15.156 1.00 98.31 270 ASP A O 1
ATOM 2080 N N . ALA A 1 271 ? 16.829 -9.925 -13.965 1.00 97.62 271 ALA A N 1
ATOM 2081 C CA . ALA A 1 271 ? 17.131 -11.190 -13.292 1.00 97.62 271 ALA A CA 1
ATOM 2082 C C . ALA A 1 271 ? 16.027 -11.638 -12.315 1.00 97.62 271 ALA A C 1
ATOM 2084 O O . ALA A 1 271 ? 15.851 -12.836 -12.095 1.00 97.62 271 ALA A O 1
ATOM 2085 N N . GLY A 1 272 ? 15.259 -10.700 -11.751 1.00 97.88 272 GLY A N 1
ATOM 2086 C CA . GLY A 1 272 ? 14.142 -10.988 -10.852 1.00 97.88 272 GLY A CA 1
ATOM 2087 C C . GLY A 1 272 ? 12.852 -11.418 -11.561 1.00 97.88 272 GLY A C 1
ATOM 2088 O O . GLY A 1 272 ? 11.952 -11.976 -10.927 1.00 97.88 272 GLY A O 1
ATOM 2089 N N . LEU A 1 273 ? 12.741 -11.198 -12.876 1.00 98.06 273 LEU A N 1
ATOM 2090 C CA . LEU A 1 273 ? 11.498 -11.425 -13.623 1.00 98.06 273 LEU A CA 1
ATOM 2091 C C . LEU A 1 273 ? 11.089 -12.902 -13.677 1.00 98.06 273 LEU A C 1
ATOM 2093 O O . LEU A 1 273 ? 9.895 -13.201 -13.632 1.00 98.06 273 LEU A O 1
ATOM 2097 N N . ASP A 1 274 ? 12.054 -13.824 -13.709 1.00 96.75 274 ASP A N 1
ATOM 2098 C CA . ASP A 1 274 ? 11.777 -15.267 -13.683 1.00 96.75 274 ASP A CA 1
ATOM 2099 C C . ASP A 1 274 ? 11.101 -15.691 -12.370 1.00 96.75 274 ASP A C 1
ATOM 2101 O O . ASP A 1 274 ? 10.256 -16.589 -12.362 1.00 96.75 274 ASP A O 1
ATOM 2105 N N . ILE A 1 275 ? 11.427 -15.019 -11.260 1.00 97.81 275 ILE A N 1
ATOM 2106 C CA . ILE A 1 275 ? 10.786 -15.251 -9.962 1.00 97.81 275 ILE A CA 1
ATOM 2107 C C . ILE A 1 275 ? 9.357 -14.704 -9.992 1.00 97.81 275 ILE A C 1
ATOM 2109 O O . ILE A 1 275 ? 8.422 -15.428 -9.649 1.00 97.81 275 ILE A O 1
ATOM 2113 N N . LEU A 1 276 ? 9.162 -13.467 -10.468 1.00 97.69 276 LEU A N 1
ATOM 2114 C CA . LEU A 1 276 ? 7.830 -12.860 -10.601 1.00 97.69 276 LEU A CA 1
ATOM 2115 C C . LEU A 1 276 ? 6.901 -13.706 -11.486 1.00 97.69 276 LEU A C 1
ATOM 2117 O O . LEU A 1 276 ? 5.731 -13.903 -11.151 1.00 97.69 276 LEU A O 1
ATOM 2121 N N . ALA A 1 277 ? 7.424 -14.285 -12.570 1.00 96.62 277 ALA A N 1
ATOM 2122 C CA . ALA A 1 277 ? 6.664 -15.171 -13.448 1.00 96.62 277 ALA A CA 1
ATOM 2123 C C . ALA A 1 277 ? 6.110 -16.406 -12.709 1.00 96.62 277 ALA A C 1
ATOM 2125 O O . ALA A 1 277 ? 5.001 -16.863 -13.002 1.00 96.62 277 ALA A O 1
ATOM 2126 N N . GLN A 1 278 ? 6.831 -16.918 -11.706 1.00 96.25 278 GLN A N 1
ATOM 2127 C CA . GLN A 1 278 ? 6.429 -18.084 -10.909 1.00 96.25 278 GLN A CA 1
ATOM 2128 C C . GLN A 1 278 ? 5.395 -17.761 -9.816 1.00 96.25 278 GLN A C 1
ATOM 2130 O O . GLN A 1 278 ? 4.737 -18.678 -9.313 1.00 96.25 278 GLN A O 1
ATOM 2135 N N . MET A 1 279 ? 5.192 -16.485 -9.471 1.00 96.75 279 MET A N 1
ATOM 2136 C CA . MET A 1 279 ? 4.243 -16.046 -8.440 1.00 96.75 279 MET A CA 1
ATOM 2137 C C . MET A 1 279 ? 2.800 -16.110 -8.956 1.00 96.75 279 MET A C 1
ATOM 2139 O O . MET A 1 279 ? 2.242 -15.130 -9.447 1.00 96.75 279 MET A O 1
ATOM 2143 N N . ARG A 1 280 ? 2.175 -17.290 -8.891 1.00 91.31 280 ARG A N 1
ATOM 2144 C CA . ARG A 1 280 ? 0.852 -17.556 -9.502 1.00 91.31 280 ARG A CA 1
ATOM 2145 C C . ARG A 1 280 ? -0.304 -16.751 -8.902 1.00 91.31 280 ARG A C 1
ATOM 2147 O O . ARG A 1 280 ? -1.304 -16.529 -9.584 1.00 91.31 280 ARG A O 1
ATOM 2154 N N . SER A 1 281 ? -0.187 -16.350 -7.639 1.00 93.06 281 SER A N 1
ATOM 2155 C CA . SER A 1 281 ? -1.165 -15.492 -6.964 1.00 93.06 281 SER A CA 1
ATOM 2156 C C . SER A 1 281 ? -1.091 -14.044 -7.445 1.00 93.06 281 SER A C 1
ATOM 2158 O O . SER A 1 281 ? -2.106 -13.356 -7.420 1.00 93.06 281 SER A O 1
ATOM 2160 N N . LEU A 1 282 ? 0.077 -13.597 -7.923 1.00 95.44 282 LEU A N 1
ATOM 2161 C CA . LEU A 1 282 ? 0.312 -12.217 -8.324 1.00 95.44 282 LEU A CA 1
ATOM 2162 C C . LEU A 1 282 ? -0.503 -11.881 -9.578 1.00 95.44 282 LEU A C 1
ATOM 2164 O O . LEU A 1 282 ? -0.430 -12.594 -10.583 1.00 95.44 282 LEU A O 1
ATOM 2168 N N . LYS A 1 283 ? -1.282 -10.800 -9.496 1.00 92.88 283 LYS A N 1
ATOM 2169 C CA . LYS A 1 283 ? -2.150 -10.266 -10.558 1.00 92.88 283 LYS A CA 1
ATOM 2170 C C . LYS A 1 283 ? -1.772 -8.865 -10.987 1.00 92.88 283 LYS A C 1
ATOM 2172 O O . LYS A 1 283 ? -2.168 -8.450 -12.073 1.00 92.88 283 LYS A O 1
ATOM 2177 N N . ARG A 1 284 ? -0.998 -8.148 -10.175 1.00 92.44 284 ARG A N 1
ATOM 2178 C CA . ARG A 1 284 ? -0.462 -6.844 -10.545 1.00 92.44 284 ARG A CA 1
ATOM 2179 C C . ARG A 1 284 ? 0.926 -6.625 -9.961 1.00 92.44 284 ARG A C 1
ATOM 2181 O O . ARG A 1 284 ? 1.162 -6.943 -8.796 1.00 92.44 284 ARG A O 1
ATOM 2188 N N . VAL A 1 285 ? 1.817 -6.078 -10.782 1.00 95.31 285 VAL A N 1
ATOM 2189 C CA . VAL A 1 285 ? 3.155 -5.656 -10.374 1.00 95.31 285 VAL A CA 1
ATOM 2190 C C . VAL A 1 285 ? 3.494 -4.299 -10.981 1.00 95.31 285 VAL A C 1
ATOM 2192 O O . VAL A 1 285 ? 3.262 -4.090 -12.170 1.00 95.31 285 VAL A O 1
ATOM 2195 N N . TYR A 1 286 ? 4.055 -3.402 -10.172 1.00 92.25 286 TYR A N 1
ATOM 2196 C CA . TYR A 1 286 ? 4.569 -2.108 -10.631 1.00 92.25 286 TYR A CA 1
ATOM 2197 C C . TYR A 1 286 ? 6.085 -2.163 -10.641 1.00 92.25 286 TYR A C 1
ATOM 2199 O O . TYR A 1 286 ? 6.708 -2.417 -9.611 1.00 92.25 286 TYR A O 1
ATOM 2207 N N . LEU A 1 287 ? 6.663 -1.948 -11.815 1.00 94.56 287 LEU A N 1
ATOM 2208 C CA . LEU A 1 287 ? 8.096 -2.035 -12.083 1.00 94.56 287 LEU A CA 1
ATOM 2209 C C . LEU A 1 287 ? 8.661 -0.706 -12.596 1.00 94.56 287 LEU A C 1
ATOM 2211 O O . LEU A 1 287 ? 9.819 -0.649 -13.014 1.00 94.56 287 LEU A O 1
ATOM 2215 N N . TRP A 1 288 ? 7.869 0.368 -12.585 1.00 88.19 288 TRP A N 1
ATOM 2216 C CA . TRP A 1 288 ? 8.347 1.673 -13.025 1.00 88.19 288 TRP A CA 1
ATOM 2217 C C . TRP A 1 288 ? 9.510 2.159 -12.147 1.00 88.19 288 TRP A C 1
ATOM 2219 O O . TRP A 1 288 ? 9.583 1.860 -10.955 1.00 88.19 288 TRP A O 1
ATOM 2229 N N . ARG A 1 289 ? 10.477 2.845 -12.763 1.00 90.56 289 ARG A N 1
ATOM 2230 C CA . ARG A 1 289 ? 11.741 3.269 -12.133 1.00 90.56 289 ARG A CA 1
ATOM 2231 C C . ARG A 1 289 ? 12.579 2.158 -11.472 1.00 90.56 289 ARG A C 1
ATOM 2233 O O . ARG A 1 289 ? 13.462 2.460 -10.673 1.00 90.56 289 ARG A O 1
ATOM 2240 N N . THR A 1 290 ? 12.360 0.892 -11.827 1.00 96.44 290 THR A N 1
ATOM 2241 C CA . THR A 1 290 ? 13.286 -0.202 -11.483 1.00 96.44 290 THR A CA 1
ATOM 2242 C C . THR A 1 290 ? 14.412 -0.325 -12.517 1.00 96.44 290 THR A C 1
ATOM 2244 O O . THR A 1 290 ? 14.518 0.476 -13.446 1.00 96.44 290 THR A O 1
ATOM 2247 N N . LYS A 1 291 ? 15.264 -1.350 -12.385 1.00 97.06 291 LYS A N 1
ATOM 2248 C CA . LYS A 1 291 ? 16.274 -1.720 -13.393 1.00 97.06 291 LYS A CA 1
ATOM 2249 C C . LYS A 1 291 ? 15.746 -2.730 -14.417 1.00 97.06 291 LYS A C 1
ATOM 2251 O O . LYS A 1 291 ? 16.540 -3.287 -15.177 1.00 97.06 291 LYS A O 1
ATOM 2256 N N . VAL A 1 292 ? 14.444 -3.012 -14.412 1.00 97.31 292 VAL A N 1
ATOM 2257 C CA . VAL A 1 292 ? 13.792 -3.845 -15.425 1.00 97.31 292 VAL A CA 1
ATOM 2258 C C . VAL A 1 292 ? 13.764 -3.090 -16.750 1.00 97.31 292 VAL A C 1
ATOM 2260 O O . VAL A 1 292 ? 13.330 -1.942 -16.821 1.00 97.31 292 VAL A O 1
ATOM 2263 N N . SER A 1 293 ? 14.226 -3.745 -17.810 1.00 95.69 293 SER A N 1
ATOM 2264 C CA . SER A 1 293 ? 14.157 -3.208 -19.167 1.00 95.69 293 SER A CA 1
ATOM 2265 C C . SER A 1 293 ? 12.724 -3.267 -19.718 1.00 95.69 293 SER A C 1
ATOM 2267 O O . SER A 1 293 ? 11.967 -4.180 -19.359 1.00 95.69 293 SER A O 1
ATOM 2269 N N . PRO A 1 294 ? 12.334 -2.367 -20.640 1.00 91.88 294 PRO A N 1
ATOM 2270 C CA . PRO A 1 294 ? 11.058 -2.475 -21.349 1.00 91.88 294 PRO A CA 1
ATOM 2271 C C . PRO A 1 294 ? 10.872 -3.841 -22.026 1.00 91.88 294 PRO A C 1
ATOM 2273 O O . PRO A 1 294 ? 9.787 -4.422 -21.991 1.00 91.88 294 PRO A O 1
ATOM 2276 N N . GLU A 1 295 ? 11.939 -4.411 -22.590 1.00 94.50 295 GLU A N 1
ATOM 2277 C CA . GLU A 1 295 ? 11.930 -5.741 -23.197 1.00 94.50 295 GLU A CA 1
ATOM 2278 C C . GLU A 1 295 ? 11.688 -6.833 -22.151 1.00 94.50 295 GLU A C 1
ATOM 2280 O O . GLU A 1 295 ? 10.952 -7.785 -22.413 1.00 94.50 295 GLU A O 1
ATOM 2285 N N . GLY A 1 296 ? 12.292 -6.711 -20.967 1.00 97.06 296 GLY A N 1
ATOM 2286 C CA . GLY A 1 296 ? 12.062 -7.592 -19.826 1.00 97.06 296 GLY A CA 1
ATOM 2287 C C . GLY A 1 296 ? 10.607 -7.576 -19.379 1.00 97.06 296 GLY A C 1
ATOM 2288 O O . GLY A 1 296 ? 9.975 -8.632 -19.299 1.00 97.06 296 GLY A O 1
ATOM 2289 N N . ALA A 1 297 ? 10.043 -6.385 -19.186 1.00 94.88 297 ALA A N 1
ATOM 2290 C CA . ALA A 1 297 ? 8.637 -6.216 -18.837 1.00 94.88 297 ALA A CA 1
ATOM 2291 C C . ALA A 1 297 ? 7.698 -6.813 -19.901 1.00 94.88 297 ALA A C 1
ATOM 2293 O O . ALA A 1 297 ? 6.791 -7.574 -19.555 1.00 94.88 297 ALA A O 1
ATOM 2294 N N . LYS A 1 298 ? 7.961 -6.567 -21.197 1.00 93.50 298 LYS A N 1
ATOM 2295 C CA . LYS A 1 298 ? 7.220 -7.185 -22.314 1.00 93.50 298 LYS A CA 1
ATOM 2296 C C . LYS A 1 298 ? 7.301 -8.719 -22.265 1.00 93.50 298 LYS A C 1
ATOM 2298 O O . LYS A 1 298 ? 6.286 -9.392 -22.439 1.00 93.50 298 LYS A O 1
ATOM 2303 N N . ARG A 1 299 ? 8.479 -9.302 -21.992 1.00 96.81 299 ARG A N 1
ATOM 2304 C CA . ARG A 1 299 ? 8.636 -10.765 -21.837 1.00 96.81 299 ARG A CA 1
ATOM 2305 C C . ARG A 1 299 ? 7.818 -11.306 -20.665 1.00 96.81 299 ARG A C 1
ATOM 2307 O O . ARG A 1 299 ? 7.141 -12.320 -20.837 1.00 96.81 299 ARG A O 1
ATOM 2314 N N . LEU A 1 300 ? 7.850 -10.637 -19.510 1.00 96.50 300 LEU A N 1
ATOM 2315 C CA . LEU A 1 300 ? 7.059 -11.037 -18.345 1.00 96.50 300 LEU A CA 1
ATOM 2316 C C . LEU A 1 300 ? 5.562 -11.011 -18.676 1.00 96.50 300 LEU A C 1
ATOM 2318 O O . LEU A 1 300 ? 4.899 -12.033 -18.495 1.00 96.50 300 LEU A O 1
ATOM 2322 N N . ALA A 1 301 ? 5.063 -9.903 -19.232 1.00 92.50 301 ALA A N 1
ATOM 2323 C CA . ALA A 1 301 ? 3.663 -9.744 -19.628 1.00 92.50 301 ALA A CA 1
ATOM 2324 C C . ALA A 1 301 ? 3.215 -10.829 -20.625 1.00 92.50 301 ALA A C 1
ATOM 2326 O O . ALA A 1 301 ? 2.167 -11.446 -20.447 1.00 92.50 301 ALA A O 1
ATOM 2327 N N . ASN A 1 302 ? 4.050 -11.147 -21.621 1.00 93.50 302 ASN A N 1
ATOM 2328 C CA . ASN A 1 302 ? 3.768 -12.220 -22.579 1.00 93.50 302 ASN A CA 1
ATOM 2329 C C . ASN A 1 302 ? 3.726 -13.611 -21.925 1.00 93.50 302 ASN A C 1
ATOM 2331 O O . ASN A 1 302 ? 2.926 -14.458 -22.319 1.00 93.50 302 ASN A O 1
ATOM 2335 N N . SER A 1 303 ? 4.582 -13.868 -20.932 1.00 95.88 303 SER A N 1
ATOM 2336 C CA . SER A 1 303 ? 4.614 -15.154 -20.218 1.00 95.88 303 SER A CA 1
ATOM 2337 C C . SER A 1 303 ? 3.483 -15.315 -19.193 1.00 95.88 303 SER A C 1
ATOM 2339 O O . SER A 1 303 ? 3.086 -16.438 -18.873 1.00 95.88 303 SER A O 1
ATOM 2341 N N . ARG A 1 304 ? 2.957 -14.196 -18.682 1.00 93.94 304 ARG A N 1
ATOM 2342 C CA . ARG A 1 304 ? 1.896 -14.112 -17.675 1.00 93.94 304 ARG A CA 1
ATOM 2343 C C . ARG A 1 304 ? 0.799 -13.150 -18.153 1.00 93.94 304 ARG A C 1
ATOM 2345 O O . ARG A 1 304 ? 0.666 -12.064 -17.599 1.00 93.94 304 ARG A O 1
ATOM 2352 N N . PRO A 1 305 ? -0.036 -13.546 -19.131 1.00 89.31 305 PRO A N 1
ATOM 2353 C CA . PRO A 1 305 ? -1.117 -12.692 -19.635 1.00 89.31 305 PRO A CA 1
ATOM 2354 C C . PRO A 1 305 ? -2.200 -12.390 -18.582 1.00 89.31 305 PRO A C 1
ATOM 2356 O O . PRO A 1 305 ? -3.051 -11.533 -18.792 1.00 89.31 305 PRO A O 1
ATOM 2359 N N . ASP A 1 306 ? -2.192 -13.101 -17.449 1.00 87.56 306 ASP A N 1
ATOM 2360 C CA . ASP A 1 306 ? -3.050 -12.858 -16.288 1.00 87.56 306 ASP A CA 1
ATOM 2361 C C . ASP A 1 306 ? -2.468 -11.852 -15.274 1.00 87.56 306 ASP A C 1
ATOM 2363 O O . ASP A 1 306 ? -3.131 -11.548 -14.281 1.00 87.56 306 ASP A O 1
ATOM 2367 N N . LEU A 1 307 ? -1.231 -11.387 -15.482 1.00 91.31 307 LEU A N 1
ATOM 2368 C CA . LEU A 1 307 ? -0.524 -10.430 -14.634 1.00 91.31 307 LEU A CA 1
ATOM 2369 C C . LEU A 1 307 ? -0.495 -9.062 -15.320 1.00 91.31 307 LEU A C 1
ATOM 2371 O O . LEU A 1 307 ? 0.101 -8.903 -16.383 1.00 91.31 307 LEU A O 1
ATOM 2375 N N . LEU A 1 308 ? -1.083 -8.052 -14.678 1.00 89.12 308 LEU A N 1
ATOM 2376 C CA . LEU A 1 308 ? -0.898 -6.663 -15.082 1.00 89.12 308 LEU A CA 1
ATOM 2377 C C . LEU A 1 308 ? 0.528 -6.225 -14.719 1.00 89.12 308 LEU A C 1
ATOM 2379 O O . LEU A 1 308 ? 0.848 -6.080 -13.538 1.00 89.12 308 LEU A O 1
ATOM 2383 N N . VAL A 1 309 ? 1.368 -6.024 -15.731 1.00 91.19 309 VAL A N 1
ATOM 2384 C CA . VAL A 1 309 ? 2.722 -5.482 -15.581 1.00 91.19 309 VAL A CA 1
ATOM 2385 C C . VAL A 1 309 ? 2.676 -3.990 -15.892 1.00 91.19 309 VAL A C 1
ATOM 2387 O O . VAL A 1 309 ? 2.486 -3.608 -17.044 1.00 91.19 309 VAL A O 1
ATOM 2390 N N . ASP A 1 310 ? 2.828 -3.162 -14.864 1.00 84.50 310 ASP A N 1
ATOM 2391 C CA . ASP A 1 310 ? 2.825 -1.705 -14.982 1.00 84.50 310 ASP A CA 1
ATOM 2392 C C . ASP A 1 310 ? 4.264 -1.168 -14.959 1.00 84.50 310 ASP A C 1
ATOM 2394 O O . ASP A 1 310 ? 5.025 -1.427 -14.023 1.00 84.50 310 ASP A O 1
ATOM 2398 N N . ILE A 1 311 ? 4.644 -0.434 -16.004 1.00 83.88 311 ILE A N 1
ATOM 2399 C CA . ILE A 1 311 ? 5.953 0.217 -16.142 1.00 83.88 311 ILE A CA 1
ATOM 2400 C C . ILE A 1 311 ? 5.842 1.742 -16.289 1.00 83.88 311 ILE A C 1
ATOM 2402 O O . ILE A 1 311 ? 6.783 2.369 -16.763 1.00 83.88 311 ILE A O 1
ATOM 2406 N N . GLY A 1 312 ? 4.716 2.349 -15.893 1.00 68.31 312 GLY A N 1
ATOM 2407 C CA . GLY A 1 312 ? 4.509 3.806 -15.886 1.00 68.31 312 GLY A CA 1
ATOM 2408 C C . GLY A 1 312 ? 4.227 4.434 -17.255 1.00 68.31 312 GLY A C 1
ATOM 2409 O O . GLY A 1 312 ? 3.681 5.534 -17.332 1.00 68.31 312 GLY A O 1
ATOM 2410 N N . GLU A 1 313 ? 4.513 3.719 -18.340 1.00 55.81 313 GLU A N 1
ATOM 2411 C CA . GLU A 1 313 ? 4.073 4.048 -19.691 1.00 55.81 313 GLU A CA 1
ATOM 2412 C C . GLU A 1 313 ? 3.037 3.014 -20.129 1.00 55.81 313 GLU A C 1
ATOM 2414 O O . GLU A 1 313 ? 3.224 1.809 -19.934 1.00 55.81 313 GLU A O 1
ATOM 2419 N N . ALA A 1 314 ? 1.930 3.471 -20.728 1.00 47.69 314 ALA A N 1
ATOM 2420 C CA . ALA A 1 314 ? 1.106 2.568 -21.517 1.00 47.69 314 ALA A CA 1
ATOM 2421 C C . ALA A 1 314 ? 2.056 1.915 -22.521 1.00 47.69 314 ALA A C 1
ATOM 2423 O O . ALA A 1 314 ? 2.722 2.639 -23.260 1.00 47.69 314 ALA A O 1
ATOM 2424 N N . LEU A 1 315 ? 2.167 0.584 -22.496 1.00 43.75 315 LEU A N 1
ATOM 2425 C CA . LEU A 1 315 ? 2.863 -0.171 -23.529 1.00 43.75 315 LEU A CA 1
ATOM 2426 C C . LEU A 1 315 ? 2.196 0.222 -24.846 1.00 43.75 315 LEU A C 1
ATOM 2428 O O . LEU A 1 315 ? 1.141 -0.313 -25.181 1.00 43.75 315 LEU A O 1
ATOM 2432 N N . SER A 1 316 ? 2.735 1.230 -25.527 1.00 37.12 316 SER A N 1
ATOM 2433 C CA . SER A 1 316 ? 2.229 1.641 -26.817 1.00 37.12 316 SER A CA 1
ATOM 2434 C C . SER A 1 316 ? 2.397 0.425 -27.709 1.00 37.12 316 SER A C 1
ATOM 2436 O O . SER A 1 316 ? 3.499 -0.104 -27.883 1.00 37.12 316 SER A O 1
ATOM 2438 N N . GLU A 1 317 ? 1.272 -0.083 -28.205 1.00 37.06 317 GLU A N 1
ATOM 2439 C CA . GLU A 1 317 ? 1.300 -0.896 -29.405 1.00 37.06 317 GLU A CA 1
ATOM 2440 C C . GLU A 1 317 ? 2.048 -0.051 -30.436 1.00 37.06 317 GLU A C 1
ATOM 2442 O O . GLU A 1 317 ? 1.664 1.088 -30.704 1.00 37.06 317 GLU A O 1
ATOM 2447 N N . GLU A 1 318 ? 3.196 -0.552 -30.887 1.00 33.78 318 GLU A N 1
ATOM 2448 C CA . GLU A 1 318 ? 4.041 0.123 -31.863 1.00 33.78 318 GLU A CA 1
ATOM 2449 C C . GLU A 1 318 ? 3.166 0.516 -33.060 1.00 33.78 318 GLU A C 1
ATOM 2451 O O . GLU A 1 318 ? 2.669 -0.351 -33.783 1.00 33.78 318 GLU A O 1
ATOM 2456 N N . GLU A 1 319 ? 2.948 1.820 -33.264 1.00 33.47 319 GLU A N 1
ATOM 2457 C CA . GLU A 1 319 ? 2.378 2.296 -34.519 1.00 33.47 319 GLU A CA 1
ATOM 2458 C C . GLU A 1 319 ? 3.311 1.846 -35.653 1.00 33.47 319 GLU A C 1
ATOM 2460 O O . GLU A 1 319 ? 4.539 1.957 -35.532 1.00 33.47 319 GLU A O 1
ATOM 2465 N N . PRO A 1 320 ? 2.768 1.299 -36.754 1.00 36.34 320 PRO A N 1
ATOM 2466 C CA . PRO A 1 320 ? 3.590 0.795 -37.834 1.00 36.34 320 PRO A CA 1
ATOM 2467 C C . PRO A 1 320 ? 4.386 1.958 -38.420 1.00 36.34 320 PRO A C 1
ATOM 2469 O O . PRO A 1 320 ? 3.819 2.956 -38.858 1.00 36.34 320 PRO A O 1
ATOM 2472 N N . ILE A 1 321 ? 5.710 1.806 -38.437 1.00 36.44 321 ILE A N 1
ATOM 2473 C CA . ILE A 1 321 ? 6.642 2.738 -39.067 1.00 36.44 321 ILE A CA 1
ATOM 2474 C C . ILE A 1 321 ? 6.237 2.882 -40.540 1.00 36.44 321 ILE A C 1
ATOM 2476 O O . ILE A 1 321 ? 6.545 2.021 -41.367 1.00 36.44 321 ILE A O 1
ATOM 2480 N N . THR A 1 322 ? 5.553 3.969 -40.888 1.00 42.19 322 THR A N 1
ATOM 2481 C CA . THR A 1 322 ? 5.427 4.399 -42.278 1.00 42.19 322 THR A CA 1
ATOM 2482 C C . THR A 1 322 ? 6.743 5.062 -42.660 1.00 42.19 322 THR A C 1
ATOM 2484 O O . THR A 1 322 ? 7.025 6.188 -42.254 1.00 42.19 322 THR A O 1
ATOM 2487 N N . GLN A 1 323 ? 7.583 4.318 -43.378 1.00 36.44 323 GLN A N 1
ATOM 2488 C CA . GLN A 1 323 ? 8.707 4.883 -44.118 1.00 36.44 323 GLN A CA 1
ATOM 2489 C C . GLN A 1 323 ? 8.150 5.628 -45.337 1.00 36.44 323 GLN A C 1
ATOM 2491 O O . GLN A 1 323 ? 7.505 4.994 -46.174 1.00 36.44 323 GLN A O 1
ATOM 2496 N N . ASP A 1 324 ? 8.410 6.933 -45.414 1.00 41.62 324 ASP A N 1
ATOM 2497 C CA . ASP A 1 324 ? 8.414 7.713 -46.661 1.00 41.62 324 ASP A CA 1
ATOM 2498 C C . ASP A 1 324 ? 9.855 7.831 -47.186 1.00 41.62 324 ASP A C 1
ATOM 2500 O O . ASP A 1 324 ? 10.775 8.039 -46.354 1.00 41.62 324 ASP A O 1
#

Foldseek 3Di:
DDDDDDDDDDPPPDDPVVLQCLCPVQVQVCCVVFPCVAADPVHNQQLHHPNDDCRQQADFLQRQADALCLPSHPVLVQLPDDLPDCSHGPNDDDGDDPVSSVSVSVSRNNGVDHPDPVVVPPPDDDDDDDDDDDPDDPRNGHDDDDDAAADPDPVLLVLLVVLQVVLVVVVWHKDAPDPVHLAIEIACVRCAQVDEQVSLVSCPSCLSHYARYHPANYAYDLNSLLPCLSNLNHARYEPALYADELVSLVSVLSNLRHAEYEQHLYAYELSNLVSVLSSPNYQEYEQANYNYDPVSLVVSCVSCVSHHYHHSDDPPPDDPDDDD

Radius of gyration: 22.47 Å; chains: 1; bounding box: 51×46×94 Å

Secondary structure (DSSP, 8-state):
---------------HHHHHHIIIIIIHHHHHHHTHHHHETTEEGGG---SSHHHHTS--SS-S--TT-TTT-HHHHHHHS-TT-TT-SSSSSPPPPHHHHHHHHHHHHTT-----TTGGGGS-------------PPPTTPPPPPPPP----HHHHHHHHHHHHHHHTTT-EEEES-SSS--EEEE-GGGGGG--HHHHHTTTT-TTTEEEEE-TTS---HHHHHHGGG-TT--EEE-TTS---HHHHHHHTT-TT--EEE-TTSS-BGGGHHHHHH-TT--EEE-TTSB--HHHHHHHHHH-TTSEEE-SS-----------

Sequence (324 aa):
EEDGHEEDGHEEDEEPDDLESLFSEQIYPLLELKCFECHGEKKQKGGLRLDLAKPAMADREFPTIIPGDASGSELILRIELPDDDEDRMPPTGDHLSLEEVSLFRKWIDGGAVWPSEEAVILEEVEESSVGTSKPAAQTPGQLPRFSPISIEDPEVIKSVESAARALTNSGVRVAPISQSDSAYEAVFRLLRKNAGDAQVQMLKGLEPVLTRLDVAGTAVSRISVAGLWKFRKLRILNLSETVTTDDDLATLASLPELTVLNLFGTQVSDAGLDILAQMRSLKRVYLWRTKVSPEGAKRLANSRPDLLVDIGEALSEEEPITQD

pLDDT: mean 83.15, std 20.43, range [29.97, 98.31]